Protein AF-0000000067516963 (afdb_homodimer)

Secondary structure (DSSP, 8-state):
---EEEEE-SSSS-EEEEES-S--EEEE--HHHHHHH--SBEEEEEEEGGGEEEEES--EEEEEETTEEEEE-TTT--EEEEEETTSTTEEEEEGGGBS-GGG----EEE-GGG--TT--BSTTS-EEPPP-/---EEEEE-SSSS-EEEEES-S--EEEE--HHHHHHH--SBEEEEEEEGGGEEEEES--EEEEEETTEEEEE-TTT--EEEEEETTSTTEEEEEGGGBS-GGG----EEE-GGG--TT--BSTTS-EEPPP-

Sequence (264 aa):
MSEIHAGGCHCGRLRYQFDAPLKDIAHCHCSICWRTSGATVVTWISVPLASFKWLTGSPAAYDSAATCVRYFCGNCGAHMALFTRNSPNEMDVTIATLDQPELAVPSRHIWIENRLPWLHLDEDLPGDEGEPMSEIHAGGCHCGRLRYQFDAPLKDIAHCHCSICWRTSGATVVTWISVPLASFKWLTGSPAAYDSAATCVRYFCGNCGAHMALFTRNSPNEMDVTIATLDQPELAVPSRHIWIENRLPWLHLDEDLPGDEGEP

Organism: Pseudomonas syringae pv. tomato (strain ATCC BAA-871 / DC3000) (NCBI:txid223283)

Structure (mmCIF, N/CA/C/O backbone):
data_AF-0000000067516963-model_v1
#
loop_
_entity.id
_entity.type
_entity.pdbx_description
1 polymer 'CENP-V/GFA domain-containing protein'
#
loop_
_atom_site.group_PDB
_atom_site.id
_atom_site.type_symbol
_atom_site.label_atom_id
_atom_site.label_alt_id
_atom_site.label_comp_id
_atom_site.label_asym_id
_atom_site.label_entity_id
_atom_site.label_seq_id
_atom_site.pdbx_PDB_ins_code
_atom_site.Cartn_x
_atom_site.Cartn_y
_atom_site.Cartn_z
_atom_site.occupancy
_atom_site.B_iso_or_equiv
_atom_site.auth_seq_id
_atom_site.auth_comp_id
_atom_site.auth_asym_id
_atom_site.auth_atom_id
_atom_site.pdbx_PDB_model_num
ATOM 1 N N . MET A 1 1 ? -3.457 -31.078 -6.879 1 56.56 1 MET A N 1
ATOM 2 C CA . MET A 1 1 ? -4.742 -30.453 -7.152 1 56.56 1 MET A CA 1
ATOM 3 C C . MET A 1 1 ? -4.562 -28.969 -7.445 1 56.56 1 MET A C 1
ATOM 5 O O . MET A 1 1 ? -3.684 -28.312 -6.879 1 56.56 1 MET A O 1
ATOM 9 N N . SER A 1 2 ? -5.199 -28.391 -8.523 1 77.25 2 SER A N 1
ATOM 10 C CA . SER A 1 2 ? -5.16 -26.984 -8.953 1 77.25 2 SER A CA 1
ATOM 11 C C . SER A 1 2 ? -5.809 -26.078 -7.922 1 77.25 2 SER A C 1
ATOM 13 O O . SER A 1 2 ? -6.871 -26.391 -7.383 1 77.25 2 SER A O 1
ATOM 15 N N . GLU A 1 3 ? -4.996 -25.156 -7.348 1 92.38 3 GLU A N 1
ATOM 16 C CA . GLU A 1 3 ? -5.574 -24.156 -6.449 1 92.38 3 GLU A CA 1
ATOM 17 C C . GLU A 1 3 ? -5.711 -22.812 -7.141 1 92.38 3 GLU A C 1
ATOM 19 O O . GLU A 1 3 ? -4.727 -22.078 -7.285 1 92.38 3 GLU A O 1
ATOM 24 N N . ILE A 1 4 ? -6.902 -22.547 -7.605 1 97.62 4 ILE A N 1
ATOM 25 C CA . ILE A 1 4 ? -7.164 -21.312 -8.352 1 97.62 4 ILE A CA 1
ATOM 26 C C . ILE A 1 4 ? -7.531 -20.203 -7.379 1 97.62 4 ILE A C 1
ATOM 28 O O . ILE A 1 4 ? -8.383 -20.375 -6.504 1 97.62 4 ILE A O 1
ATOM 32 N N . HIS A 1 5 ? -6.855 -19.109 -7.523 1 98.56 5 HIS A N 1
ATOM 33 C CA . HIS A 1 5 ? -7.129 -17.906 -6.75 1 98.56 5 HIS A CA 1
ATOM 34 C C . HIS A 1 5 ? -7.387 -16.719 -7.664 1 98.56 5 HIS A C 1
ATOM 36 O O . HIS A 1 5 ? -6.805 -16.625 -8.75 1 98.56 5 HIS A O 1
ATOM 42 N N . ALA A 1 6 ? -8.273 -15.859 -7.246 1 98.56 6 ALA A N 1
ATOM 43 C CA . ALA A 1 6 ? -8.625 -14.68 -8.031 1 98.56 6 ALA A CA 1
ATOM 44 C C . ALA A 1 6 ? -8.547 -13.414 -7.18 1 98.56 6 ALA A C 1
ATOM 46 O O . ALA A 1 6 ? -8.484 -13.492 -5.949 1 98.56 6 ALA A O 1
ATOM 47 N N . GLY A 1 7 ? -8.469 -12.336 -7.875 1 98.38 7 GLY A N 1
ATOM 48 C CA . GLY A 1 7 ? -8.445 -11.023 -7.25 1 98.38 7 GLY A CA 1
ATOM 49 C C . GLY A 1 7 ? -8.734 -9.891 -8.219 1 98.38 7 GLY A C 1
ATOM 50 O O . GLY A 1 7 ? -9.094 -10.133 -9.375 1 98.38 7 GLY A O 1
ATOM 51 N N . GLY A 1 8 ? -8.648 -8.672 -7.703 1 98.38 8 GLY A N 1
ATOM 52 C CA . GLY A 1 8 ? -8.938 -7.504 -8.523 1 98.38 8 GLY A CA 1
ATOM 53 C C . GLY A 1 8 ? -8.812 -6.195 -7.766 1 98.38 8 GLY A C 1
ATOM 54 O O . GLY A 1 8 ? -8.609 -6.195 -6.551 1 98.38 8 GLY A O 1
ATOM 55 N N . CYS A 1 9 ? -8.93 -5.141 -8.57 1 98.19 9 CYS A N 1
ATOM 56 C CA . CYS A 1 9 ? -8.82 -3.809 -7.988 1 98.19 9 CYS A CA 1
ATOM 57 C C . CYS A 1 9 ? -10.141 -3.387 -7.344 1 98.19 9 CYS A C 1
ATOM 59 O O . CYS A 1 9 ? -11.117 -4.133 -7.383 1 98.19 9 CYS A O 1
ATOM 61 N N . HIS A 1 10 ? -10.141 -2.252 -6.723 1 98.19 10 HIS A N 1
ATOM 62 C CA . HIS A 1 10 ? -11.289 -1.798 -5.953 1 98.19 10 HIS A CA 1
ATOM 63 C C . HIS A 1 10 ? -12.469 -1.464 -6.863 1 98.19 10 HIS A C 1
ATOM 65 O O . HIS A 1 10 ? -13.617 -1.781 -6.543 1 98.19 10 HIS A O 1
ATOM 71 N N . CYS A 1 11 ? -12.242 -0.811 -7.992 1 98.19 11 CYS A N 1
ATOM 72 C CA . CYS A 1 11 ? -13.312 -0.301 -8.836 1 98.19 11 CYS A CA 1
ATOM 73 C C . CYS A 1 11 ? -13.867 -1.396 -9.742 1 98.19 11 CYS A C 1
ATOM 75 O O . CYS A 1 11 ? -14.867 -1.192 -10.43 1 98.19 11 CYS A O 1
ATOM 77 N N . GLY A 1 12 ? -13.164 -2.502 -9.805 1 97.94 12 GLY A N 1
ATOM 78 C CA . GLY A 1 12 ? -13.68 -3.643 -10.547 1 97.94 12 GLY A CA 1
ATOM 79 C C . GLY A 1 12 ? -13.203 -3.682 -11.984 1 97.94 12 GLY A C 1
ATOM 80 O O . GLY A 1 12 ? -13.445 -4.66 -12.695 1 97.94 12 GLY A O 1
ATOM 81 N N . ARG A 1 13 ? -12.445 -2.725 -12.438 1 98.38 13 ARG A N 1
ATOM 82 C CA . ARG A 1 13 ? -12.023 -2.646 -13.828 1 98.38 13 ARG A CA 1
ATOM 83 C C . ARG A 1 13 ? -10.938 -3.674 -14.133 1 98.38 13 ARG A C 1
ATOM 85 O O . ARG A 1 13 ? -10.688 -4.004 -15.297 1 98.38 13 ARG A O 1
ATOM 92 N N . LEU A 1 14 ? -10.242 -4.098 -13.18 1 98.62 14 LEU A N 1
ATOM 93 C CA . LEU A 1 14 ? -9.219 -5.121 -13.352 1 98.62 14 LEU A CA 1
ATOM 94 C C . LEU A 1 14 ? -9.539 -6.355 -12.516 1 98.62 14 LEU A C 1
ATOM 96 O O . LEU A 1 14 ? -9.844 -6.246 -11.328 1 98.62 14 LEU A O 1
ATOM 100 N N . ARG A 1 15 ? -9.523 -7.488 -13.07 1 98.75 15 ARG A N 1
ATOM 101 C CA . ARG A 1 15 ? -9.562 -8.789 -12.406 1 98.75 15 ARG A CA 1
ATOM 102 C C . ARG A 1 15 ? -8.469 -9.711 -12.93 1 98.75 15 ARG A C 1
ATOM 104 O O . ARG A 1 15 ? -8.117 -9.656 -14.109 1 98.75 15 ARG A O 1
ATOM 111 N N . TYR A 1 16 ? -7.969 -10.531 -12.109 1 98.81 16 TYR A N 1
ATOM 112 C CA . TYR A 1 16 ? -6.949 -11.508 -12.477 1 98.81 16 TYR A CA 1
ATOM 113 C C . TYR A 1 16 ? -7.199 -12.844 -11.797 1 98.81 16 TYR A C 1
ATOM 115 O O . TYR A 1 16 ? -8.062 -12.953 -10.93 1 98.81 16 TYR A O 1
ATOM 123 N N . GLN A 1 17 ? -6.48 -13.82 -12.242 1 98.81 17 GLN A N 1
ATOM 124 C CA . GLN A 1 17 ? -6.461 -15.133 -11.609 1 98.81 17 GLN A CA 1
ATOM 125 C C . GLN A 1 17 ? -5.098 -15.797 -11.766 1 98.81 17 GLN A C 1
ATOM 127 O O . GLN A 1 17 ? -4.34 -15.469 -12.688 1 98.81 17 GLN A O 1
ATOM 132 N N . PHE A 1 18 ? -4.77 -16.672 -10.859 1 98.62 18 PHE A N 1
ATOM 133 C CA . PHE A 1 18 ? -3.627 -17.547 -11.039 1 98.62 18 PHE A CA 1
ATOM 134 C C . PHE A 1 18 ? -3.918 -18.938 -10.461 1 98.62 18 PHE A C 1
ATOM 136 O O . PHE A 1 18 ? -4.777 -19.078 -9.594 1 98.62 18 PHE A O 1
ATOM 143 N N . ASP A 1 19 ? -3.256 -19.906 -11.039 1 98.5 19 ASP A N 1
ATOM 144 C CA . ASP A 1 19 ? -3.32 -21.297 -10.602 1 98.5 19 ASP A CA 1
ATOM 145 C C . ASP A 1 19 ? -2.031 -21.703 -9.898 1 98.5 19 ASP A C 1
ATOM 147 O O . ASP A 1 19 ? -1.077 -22.141 -10.547 1 98.5 19 ASP A O 1
ATOM 151 N N . ALA A 1 20 ? -1.904 -21.594 -8.609 1 98.06 20 ALA A N 1
ATOM 152 C CA . ALA A 1 20 ? -0.743 -21.891 -7.777 1 98.06 20 ALA A CA 1
ATOM 153 C C . ALA A 1 20 ? -1.115 -21.891 -6.297 1 98.06 20 ALA A C 1
ATOM 155 O O . ALA A 1 20 ? -2.074 -21.219 -5.895 1 98.06 20 ALA A O 1
ATOM 156 N N . PRO A 1 21 ? -0.423 -22.672 -5.457 1 97.62 21 PRO A N 1
ATOM 157 C CA . PRO A 1 21 ? -0.676 -22.609 -4.016 1 97.62 21 PRO A CA 1
ATOM 158 C C . PRO A 1 21 ? -0.334 -21.234 -3.42 1 97.62 21 PRO A C 1
ATOM 160 O O . PRO A 1 21 ? 0.468 -20.5 -3.992 1 97.62 21 PRO A O 1
ATOM 163 N N . LEU A 1 22 ? -0.982 -20.922 -2.367 1 97.75 22 LEU A N 1
ATOM 164 C CA . LEU A 1 22 ? -0.662 -19.703 -1.618 1 97.75 22 LEU A CA 1
ATOM 165 C C . LEU A 1 22 ? 0.581 -19.906 -0.759 1 97.75 22 LEU A C 1
ATOM 167 O O . LEU A 1 22 ? 0.483 -20.031 0.464 1 97.75 22 LEU A O 1
ATOM 171 N N . LYS A 1 23 ? 1.641 -19.922 -1.532 1 95.88 23 LYS A N 1
ATOM 172 C CA . LYS A 1 23 ? 2.951 -20.047 -0.902 1 95.88 23 LYS A CA 1
ATOM 173 C C . LYS A 1 23 ? 3.902 -18.953 -1.386 1 95.88 23 LYS A C 1
ATOM 175 O O . LYS A 1 23 ? 3.545 -18.141 -2.248 1 95.88 23 LYS A O 1
ATOM 180 N N . ASP A 1 24 ? 5.059 -18.75 -0.799 1 96.12 24 ASP A N 1
ATOM 181 C CA . ASP A 1 24 ? 6.07 -17.766 -1.166 1 96.12 24 ASP A CA 1
ATOM 182 C C . ASP A 1 24 ? 5.523 -16.344 -1.04 1 96.12 24 ASP A C 1
ATOM 184 O O . ASP A 1 24 ? 5.5 -15.594 -2.018 1 96.12 24 ASP A O 1
ATOM 188 N N . ILE A 1 25 ? 5.016 -16.094 0.067 1 98.38 25 ILE A N 1
ATOM 189 C CA . ILE A 1 25 ? 4.43 -14.797 0.391 1 98.38 25 ILE A CA 1
ATOM 190 C C . ILE A 1 25 ? 5.367 -14.031 1.322 1 98.38 25 ILE A C 1
ATOM 192 O O . ILE A 1 25 ? 5.809 -14.555 2.344 1 98.38 25 ILE A O 1
ATOM 196 N N . ALA A 1 26 ? 5.695 -12.805 0.949 1 98.12 26 ALA A N 1
ATOM 197 C CA . ALA A 1 26 ? 6.691 -12.039 1.695 1 98.12 26 ALA A CA 1
ATOM 198 C C . ALA A 1 26 ? 6.234 -10.594 1.896 1 98.12 26 ALA A C 1
ATOM 200 O O . ALA A 1 26 ? 5.676 -9.984 0.983 1 98.12 26 ALA A O 1
ATOM 201 N N . HIS A 1 27 ? 6.477 -10.086 3.117 1 98.06 27 HIS A N 1
ATOM 202 C CA . HIS A 1 27 ? 6.438 -8.641 3.342 1 98.06 27 HIS A CA 1
ATOM 203 C C . HIS A 1 27 ? 7.648 -7.953 2.715 1 98.06 27 HIS A C 1
ATOM 205 O O . HIS A 1 27 ? 8.789 -8.297 3.027 1 98.06 27 HIS A O 1
ATOM 211 N N . CYS A 1 28 ? 7.406 -6.996 1.88 1 97.19 28 CYS A N 1
ATOM 212 C CA . CYS A 1 28 ? 8.492 -6.273 1.226 1 97.19 28 CYS A CA 1
ATOM 213 C C . CYS A 1 28 ? 8.742 -4.934 1.908 1 97.19 28 CYS A C 1
ATOM 215 O O . CYS A 1 28 ? 7.809 -4.172 2.156 1 97.19 28 CYS A O 1
ATOM 217 N N . HIS A 1 29 ? 10.016 -4.625 2.16 1 96.25 29 HIS A N 1
ATOM 218 C CA . HIS A 1 29 ? 10.391 -3.365 2.793 1 96.25 29 HIS A CA 1
ATOM 219 C C . HIS A 1 29 ? 11.141 -2.463 1.819 1 96.25 29 HIS A C 1
ATOM 221 O O . HIS A 1 29 ? 11.711 -1.445 2.223 1 96.25 29 HIS A O 1
ATOM 227 N N . CYS A 1 30 ? 11.133 -2.752 0.546 1 94 30 CYS A N 1
ATOM 228 C CA . CYS A 1 30 ? 11.883 -1.986 -0.441 1 94 30 CYS A CA 1
ATOM 229 C C . CYS A 1 30 ? 11.32 -0.576 -0.58 1 94 30 CYS A C 1
ATOM 231 O O . CYS A 1 30 ? 10.109 -0.386 -0.597 1 94 30 CYS A O 1
ATOM 233 N N . SER A 1 31 ? 12.219 0.379 -0.747 1 91.88 31 SER A N 1
ATOM 234 C CA . SER A 1 31 ? 11.812 1.778 -0.824 1 91.88 31 SER A CA 1
ATOM 235 C C . SER A 1 31 ? 11.008 2.051 -2.09 1 91.88 31 SER A C 1
ATOM 237 O O . SER A 1 31 ? 10.195 2.975 -2.129 1 91.88 31 SER A O 1
ATOM 239 N N . ILE A 1 32 ? 11.219 1.283 -3.135 1 94.25 32 ILE A N 1
ATOM 240 C CA . ILE A 1 32 ? 10.469 1.486 -4.367 1 94.25 32 ILE A CA 1
ATOM 241 C C . ILE A 1 32 ? 9.008 1.079 -4.16 1 94.25 32 ILE A C 1
ATOM 243 O O . ILE A 1 32 ? 8.094 1.787 -4.586 1 94.25 32 ILE A O 1
ATOM 247 N N . CYS A 1 33 ? 8.734 -0.021 -3.443 1 93.94 33 CYS A N 1
ATOM 248 C CA . CYS A 1 33 ? 7.371 -0.461 -3.18 1 93.94 33 CYS A CA 1
ATOM 249 C C . CYS A 1 33 ? 6.609 0.579 -2.365 1 93.94 33 CYS A C 1
ATOM 251 O O . CYS A 1 33 ? 5.453 0.878 -2.66 1 93.94 33 CYS A O 1
ATOM 253 N N . TRP A 1 34 ? 7.297 1.16 -1.341 1 89.69 34 TRP A N 1
ATOM 254 C CA . TRP A 1 34 ? 6.578 2.16 -0.558 1 89.69 34 TRP A CA 1
ATOM 255 C C . TRP A 1 34 ? 6.293 3.402 -1.394 1 89.69 34 TRP A C 1
ATOM 257 O O . TRP A 1 34 ? 5.199 3.971 -1.319 1 89.69 34 TRP A O 1
ATOM 267 N N . ARG A 1 35 ? 7.203 3.744 -2.256 1 92.12 35 ARG A N 1
ATOM 268 C CA . ARG A 1 35 ? 7.066 4.992 -2.998 1 92.12 35 ARG A CA 1
ATOM 269 C C . ARG A 1 35 ? 6.102 4.828 -4.168 1 92.12 35 ARG A C 1
ATOM 271 O O . ARG A 1 35 ? 5.492 5.805 -4.617 1 92.12 35 ARG A O 1
ATOM 278 N N . THR A 1 36 ? 5.969 3.619 -4.699 1 95.31 36 THR A N 1
ATOM 279 C CA . THR A 1 36 ? 5.074 3.424 -5.836 1 95.31 36 THR A CA 1
ATOM 280 C C . THR A 1 36 ? 3.66 3.104 -5.367 1 95.31 36 THR A C 1
ATOM 282 O O . THR A 1 36 ? 2.693 3.297 -6.105 1 95.31 36 THR A O 1
ATOM 285 N N . SER A 1 37 ? 3.473 2.578 -4.223 1 94.75 37 SER A N 1
ATOM 286 C CA . SER A 1 37 ? 2.143 2.234 -3.734 1 94.75 37 SER A CA 1
ATOM 287 C C . SER A 1 37 ? 1.608 3.299 -2.783 1 94.75 37 SER A C 1
ATOM 289 O O . S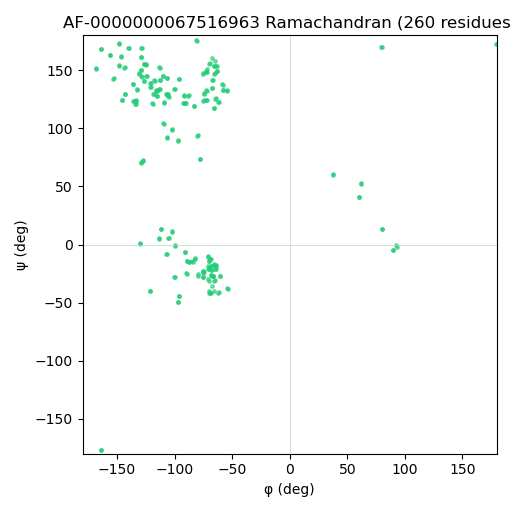ER A 1 37 ? 0.395 3.453 -2.633 1 94.75 37 SER A O 1
ATOM 291 N N . GLY A 1 38 ? 2.49 3.99 -2.104 1 95.38 38 GLY A N 1
ATOM 292 C CA . GLY A 1 38 ? 2.105 4.879 -1.019 1 95.38 38 GLY A CA 1
ATOM 293 C C . GLY A 1 38 ? 1.844 4.148 0.285 1 95.38 38 GLY A C 1
ATOM 294 O O . GLY A 1 38 ? 1.238 4.703 1.204 1 95.38 38 GLY A O 1
ATOM 295 N N . ALA A 1 39 ? 2.232 2.914 0.368 1 95.81 39 ALA A N 1
ATOM 296 C CA . ALA A 1 39 ? 1.903 2.078 1.521 1 95.81 39 ALA A CA 1
ATOM 297 C C . ALA A 1 39 ? 3.158 1.718 2.312 1 95.81 39 ALA A C 1
ATOM 299 O O . ALA A 1 39 ? 4.262 1.692 1.761 1 95.81 39 ALA A O 1
ATOM 300 N N . THR A 1 40 ? 2.988 1.486 3.584 1 94.56 40 THR A N 1
ATOM 301 C CA . THR A 1 40 ? 4.086 1.168 4.488 1 94.56 40 THR A CA 1
ATOM 302 C C . THR A 1 40 ? 4.559 -0.269 4.281 1 94.56 40 THR A C 1
ATOM 304 O O . THR A 1 40 ? 5.738 -0.576 4.477 1 94.56 40 THR A O 1
ATOM 307 N N . VAL A 1 41 ? 3.67 -1.098 3.846 1 94.31 41 VAL A N 1
ATOM 308 C CA . VAL A 1 41 ? 4.039 -2.488 3.607 1 94.31 41 VAL A CA 1
ATOM 309 C C . VAL A 1 41 ? 3.264 -3.031 2.41 1 94.31 41 VAL A C 1
ATOM 311 O O . VAL A 1 41 ? 2.033 -2.955 2.373 1 94.31 41 VAL A O 1
ATOM 314 N N . VAL A 1 42 ? 3.99 -3.514 1.474 1 97.12 42 VAL A N 1
ATOM 315 C CA . VAL A 1 42 ? 3.4 -4.316 0.407 1 97.12 42 VAL A CA 1
ATOM 316 C C . VAL A 1 42 ? 3.76 -5.785 0.606 1 97.12 42 VAL A C 1
ATOM 318 O O . VAL A 1 42 ? 4.914 -6.117 0.886 1 97.12 42 VAL A O 1
ATOM 321 N N . THR A 1 43 ? 2.799 -6.633 0.567 1 98 43 THR A N 1
ATOM 322 C CA . THR A 1 43 ? 3.004 -8.078 0.676 1 98 43 THR A CA 1
ATOM 323 C C . THR A 1 43 ? 2.752 -8.758 -0.663 1 98 43 THR A C 1
ATOM 325 O O . THR A 1 43 ? 1.671 -8.625 -1.24 1 98 43 THR A O 1
ATOM 328 N N . TRP A 1 44 ? 3.807 -9.461 -1.125 1 98.19 44 TRP A N 1
ATOM 329 C CA . TRP A 1 44 ? 3.771 -10.094 -2.439 1 98.19 44 TRP A CA 1
ATOM 330 C C . TRP A 1 44 ? 3.615 -11.609 -2.312 1 98.19 44 TRP A C 1
ATOM 332 O O . TRP A 1 44 ? 4.18 -12.227 -1.404 1 98.19 44 TRP A O 1
ATOM 342 N N . ILE A 1 45 ? 2.877 -12.211 -3.189 1 98.56 45 ILE A N 1
ATOM 343 C CA . ILE A 1 45 ? 3.008 -13.625 -3.492 1 98.56 45 ILE A CA 1
ATOM 344 C C . ILE A 1 45 ? 3.67 -13.805 -4.855 1 98.56 45 ILE A C 1
ATOM 346 O O . ILE A 1 45 ? 3.291 -13.148 -5.828 1 98.56 45 ILE A O 1
ATOM 350 N N . SER A 1 46 ? 4.684 -14.602 -4.902 1 98.44 46 SER A N 1
ATOM 351 C CA . SER A 1 46 ? 5.301 -14.969 -6.172 1 98.44 46 SER A CA 1
ATOM 352 C C . SER A 1 46 ? 4.691 -16.25 -6.742 1 98.44 46 SER A C 1
ATOM 354 O O . SER A 1 46 ? 4.672 -17.281 -6.074 1 98.44 46 SER A O 1
ATOM 356 N N . VAL A 1 47 ? 4.145 -16.141 -7.953 1 98.5 47 VAL A N 1
ATOM 357 C CA . VAL A 1 47 ? 3.527 -17.297 -8.594 1 98.5 47 VAL A CA 1
ATOM 358 C C . VAL A 1 47 ? 4.16 -17.531 -9.961 1 98.5 47 VAL A C 1
ATOM 360 O O . VAL A 1 47 ? 4.75 -16.609 -10.547 1 98.5 47 VAL A O 1
ATOM 363 N N . PRO A 1 48 ? 4.113 -18.766 -10.461 1 98.44 48 PRO A N 1
ATOM 364 C CA . PRO A 1 48 ? 4.609 -18.969 -11.82 1 98.44 48 PRO A CA 1
ATOM 365 C C . PRO A 1 48 ? 3.932 -18.047 -12.836 1 98.44 48 PRO A C 1
ATOM 367 O O . PRO A 1 48 ? 2.703 -17.938 -12.844 1 98.44 48 PRO A O 1
ATOM 370 N N . LEU A 1 49 ? 4.781 -17.438 -13.664 1 98.38 49 LEU A N 1
ATOM 371 C CA . LEU A 1 49 ? 4.273 -16.484 -14.656 1 98.38 49 LEU A CA 1
ATOM 372 C C . LEU A 1 49 ? 3.188 -17.141 -15.516 1 98.38 49 LEU A C 1
ATOM 374 O O . LEU A 1 49 ? 2.158 -16.516 -15.789 1 98.38 49 LEU A O 1
ATOM 378 N N . ALA A 1 50 ? 3.295 -18.344 -15.859 1 98.12 50 ALA A N 1
ATOM 379 C CA . ALA A 1 50 ? 2.383 -19.062 -16.734 1 98.12 50 ALA A CA 1
ATOM 380 C C . ALA A 1 50 ? 1.042 -19.312 -16.062 1 98.12 50 ALA A C 1
ATOM 382 O O . ALA A 1 50 ? 0.05 -19.625 -16.719 1 98.12 50 ALA A O 1
ATOM 383 N N . SER A 1 51 ? 1.018 -19.266 -14.742 1 98.38 51 SER A N 1
ATOM 384 C CA . SER A 1 51 ? -0.202 -19.562 -14 1 98.38 51 SER A CA 1
ATOM 385 C C . SER A 1 51 ? -1.094 -18.328 -13.891 1 98.38 51 SER A C 1
ATOM 387 O O . SER A 1 51 ? -2.264 -18.438 -13.516 1 98.38 51 SER A O 1
ATOM 389 N N . PHE A 1 52 ? -0.548 -17.188 -14.188 1 98.69 52 PHE A N 1
ATOM 390 C CA . PHE A 1 52 ? -1.209 -15.906 -13.969 1 98.69 52 PHE A CA 1
ATOM 391 C C . PHE A 1 52 ? -1.885 -15.422 -15.242 1 98.69 52 PHE A C 1
ATOM 393 O O . PHE A 1 52 ? -1.326 -15.555 -16.344 1 98.69 52 PHE A O 1
ATOM 400 N N . LYS A 1 53 ? -3.078 -14.789 -15.086 1 98.44 53 LYS A N 1
ATOM 401 C CA . LYS A 1 53 ? -3.723 -14.156 -16.234 1 98.44 53 LYS A CA 1
ATOM 402 C C . LYS A 1 53 ? -4.625 -13.008 -15.789 1 98.44 53 LYS A C 1
ATOM 404 O O . LYS A 1 53 ? -5.27 -13.086 -14.742 1 98.44 53 LYS A O 1
ATOM 409 N N . TRP A 1 54 ? -4.656 -11.953 -16.562 1 98.56 54 TRP A N 1
ATOM 410 C CA . TRP A 1 54 ? -5.68 -10.922 -16.438 1 98.56 54 TRP A CA 1
ATOM 411 C C . TRP A 1 54 ? -7.012 -11.406 -17 1 98.56 54 TRP A C 1
ATOM 413 O O . TRP A 1 54 ? -7.062 -11.938 -18.125 1 98.56 54 TRP A O 1
ATOM 423 N N . LEU A 1 55 ? -8.023 -11.242 -16.25 1 98.44 55 LEU A N 1
ATOM 424 C CA . LEU A 1 55 ? -9.344 -11.68 -16.672 1 98.44 55 LEU A CA 1
ATOM 425 C C . LEU A 1 55 ? -10.133 -10.523 -17.281 1 98.44 55 LEU A C 1
ATOM 427 O O . LEU A 1 55 ? -10.891 -10.719 -18.234 1 98.44 55 LEU A O 1
ATOM 431 N N . THR A 1 56 ? -10.062 -9.422 -16.641 1 97.75 56 THR A N 1
ATOM 432 C CA . THR A 1 56 ? -10.805 -8.234 -17.047 1 97.75 56 THR A CA 1
ATOM 433 C C . THR A 1 56 ? -9.906 -7 -17.047 1 97.75 56 THR A C 1
ATOM 435 O O . THR A 1 56 ? -9.141 -6.789 -16.094 1 97.75 56 THR A O 1
ATOM 438 N N . GLY A 1 57 ? -10.008 -6.211 -18.156 1 97.69 57 GLY A N 1
ATOM 439 C CA . GLY A 1 57 ? -9.328 -4.922 -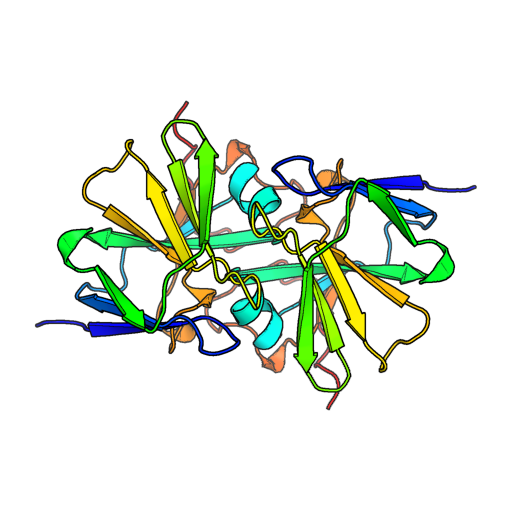18.219 1 97.69 57 GLY A CA 1
ATOM 440 C C . GLY A 1 57 ? -7.855 -5.035 -18.531 1 97.69 57 GLY A C 1
ATOM 441 O O . GLY A 1 57 ? -7.32 -6.141 -18.656 1 97.69 57 GLY A O 1
ATOM 442 N N . SER A 1 58 ? -7.273 -3.895 -18.797 1 97.62 58 SER A N 1
ATOM 443 C CA . SER A 1 58 ? -5.84 -3.75 -19.031 1 97.62 58 SER A CA 1
ATOM 444 C C . SER A 1 58 ? -5.203 -2.826 -18 1 97.62 58 SER A C 1
ATOM 446 O O . SER A 1 58 ? -5.586 -1.661 -17.891 1 97.62 58 SER A O 1
ATOM 448 N N . PRO A 1 59 ? -4.266 -3.377 -17.312 1 98.62 59 PRO A N 1
ATOM 449 C CA . PRO A 1 59 ? -3.637 -2.527 -16.297 1 98.62 59 PRO A CA 1
ATOM 450 C C . PRO A 1 59 ? -2.738 -1.452 -16.906 1 98.62 59 PRO A C 1
ATOM 452 O O . PRO A 1 59 ? -2.209 -1.632 -18 1 98.62 59 PRO A O 1
ATOM 455 N N . ALA A 1 60 ? -2.66 -0.32 -16.234 1 98.69 60 ALA A N 1
ATOM 456 C CA . ALA A 1 60 ? -1.545 0.586 -16.5 1 98.69 60 ALA A CA 1
ATOM 457 C C . ALA A 1 60 ? -0.216 -0.044 -16.094 1 98.69 60 ALA A C 1
ATOM 459 O O . ALA A 1 60 ? -0.173 -0.891 -15.203 1 98.69 60 ALA A O 1
ATOM 460 N N . ALA A 1 61 ? 0.774 0.294 -16.797 1 98.69 61 ALA A N 1
ATOM 461 C CA . ALA A 1 61 ? 2.113 -0.227 -16.531 1 98.69 61 ALA A CA 1
ATOM 462 C C . ALA A 1 61 ? 3.094 0.905 -16.25 1 98.69 61 ALA A C 1
ATOM 464 O O . ALA A 1 61 ? 3.045 1.956 -16.891 1 98.69 61 ALA A O 1
ATOM 465 N N . TYR A 1 62 ? 3.947 0.649 -15.25 1 98.75 62 TYR A N 1
ATOM 466 C CA . TYR A 1 62 ? 4.98 1.609 -14.875 1 98.75 62 TYR A CA 1
ATOM 467 C C . TYR A 1 62 ? 6.328 0.919 -14.695 1 98.75 62 TYR A C 1
ATOM 469 O O . TYR A 1 62 ? 6.461 0.009 -13.875 1 98.75 62 TYR A O 1
ATOM 477 N N . ASP A 1 63 ? 7.301 1.403 -15.453 1 98.31 63 ASP A N 1
ATOM 478 C CA . ASP A 1 63 ? 8.664 0.905 -15.273 1 98.31 63 ASP A CA 1
ATOM 479 C C . ASP A 1 63 ? 9.336 1.559 -14.07 1 98.31 63 ASP A C 1
ATOM 481 O O . ASP A 1 63 ? 9.953 2.615 -14.195 1 98.31 63 ASP A O 1
ATOM 485 N N . SER A 1 64 ? 9.25 0.887 -12.898 1 96.81 64 SER A N 1
ATOM 486 C CA . SER A 1 64 ? 9.812 1.446 -11.672 1 96.81 64 SER A CA 1
ATOM 487 C C . SER A 1 64 ? 11.328 1.318 -11.656 1 96.81 64 SER A C 1
ATOM 489 O O . SER A 1 64 ? 12.008 1.984 -10.867 1 96.81 64 SER A O 1
ATOM 491 N N . ALA A 1 65 ? 11.867 0.439 -12.375 1 93.75 65 ALA A N 1
ATOM 492 C CA . ALA A 1 65 ? 13.289 0.237 -12.656 1 93.75 65 ALA A CA 1
ATOM 493 C C . ALA A 1 65 ? 13.492 -0.347 -14.055 1 93.75 65 ALA A C 1
ATOM 495 O O . ALA A 1 65 ? 12.523 -0.729 -14.719 1 93.75 65 ALA A O 1
ATOM 496 N N . ALA A 1 66 ? 14.773 -0.426 -14.438 1 92.94 66 ALA A N 1
ATOM 497 C CA . ALA A 1 66 ? 15.102 -0.953 -15.758 1 92.94 66 ALA A CA 1
ATOM 498 C C . ALA A 1 66 ? 14.625 -2.396 -15.906 1 92.94 66 ALA A C 1
ATOM 500 O O . ALA A 1 66 ? 14.266 -2.83 -17 1 92.94 66 ALA A O 1
ATOM 501 N N . THR A 1 67 ? 14.523 -3.111 -14.852 1 94.44 67 THR A N 1
ATOM 502 C CA . THR A 1 67 ? 14.242 -4.539 -14.922 1 94.44 67 THR A CA 1
ATOM 503 C C . THR A 1 67 ? 12.867 -4.848 -14.328 1 94.44 67 THR A C 1
ATOM 505 O O . THR A 1 67 ? 12.492 -6.012 -14.203 1 94.44 67 THR A O 1
ATOM 508 N N . CYS A 1 68 ? 12.125 -3.805 -13.961 1 97.44 68 CYS A N 1
ATOM 509 C CA . CYS A 1 68 ? 10.93 -4.074 -13.18 1 97.44 68 CYS A CA 1
ATOM 510 C C . CYS A 1 68 ? 9.75 -3.25 -13.68 1 97.44 68 CYS A C 1
ATOM 512 O O . CYS A 1 68 ? 9.852 -2.027 -13.805 1 97.44 68 CYS A O 1
ATOM 514 N N . VAL A 1 69 ? 8.719 -3.912 -14.016 1 98.31 69 VAL A N 1
ATOM 515 C CA . VAL A 1 69 ? 7.473 -3.26 -14.414 1 98.31 69 VAL A CA 1
ATOM 516 C C . VAL A 1 69 ? 6.391 -3.529 -13.375 1 98.31 69 VAL A C 1
ATOM 518 O O . VAL A 1 69 ? 6.227 -4.664 -12.914 1 98.31 69 VAL A O 1
ATOM 521 N N . ARG A 1 70 ? 5.688 -2.508 -13.008 1 98.56 70 ARG A N 1
ATOM 522 C CA . ARG A 1 70 ? 4.586 -2.596 -12.055 1 98.56 70 ARG A CA 1
ATOM 523 C C . ARG A 1 70 ? 3.25 -2.312 -12.734 1 98.56 70 ARG A C 1
ATOM 525 O O . ARG A 1 70 ? 3.166 -1.45 -13.609 1 98.56 70 ARG A O 1
ATOM 532 N N . TYR A 1 71 ? 2.26 -3.025 -12.336 1 98.81 71 TYR A N 1
ATOM 533 C CA . TYR A 1 71 ? 0.936 -2.924 -12.938 1 98.81 71 TYR A CA 1
ATOM 534 C C . TYR A 1 71 ? -0.089 -2.428 -11.922 1 98.81 71 TYR A C 1
ATOM 536 O O . TYR A 1 71 ? -0.148 -2.926 -10.797 1 98.81 71 TYR A O 1
ATOM 544 N N . PHE A 1 72 ? -0.872 -1.474 -12.32 1 98.69 72 PHE A N 1
ATOM 545 C CA . PHE A 1 72 ? -1.876 -0.914 -11.422 1 98.69 72 PHE A CA 1
ATOM 546 C C . PHE A 1 72 ? -3.115 -0.484 -12.203 1 98.69 72 PHE A C 1
ATOM 548 O O . PHE A 1 72 ? -3.088 -0.402 -13.43 1 98.69 72 PHE A O 1
ATOM 555 N N . CYS A 1 73 ? -4.223 -0.303 -11.523 1 98.69 73 CYS A N 1
ATOM 556 C CA . CYS A 1 73 ? -5.449 0.174 -12.148 1 98.69 73 CYS A CA 1
ATOM 557 C C . CYS A 1 73 ? -5.371 1.67 -12.43 1 98.69 73 CYS A C 1
ATOM 559 O O . CYS A 1 73 ? -5.18 2.469 -11.508 1 98.69 73 CYS A O 1
ATOM 561 N N . GLY A 1 74 ? -5.559 2.047 -13.641 1 98.31 74 GLY A N 1
ATOM 562 C CA . GLY A 1 74 ? -5.488 3.447 -14.023 1 98.31 74 GLY A CA 1
ATOM 563 C C . GLY A 1 74 ? -6.645 4.273 -13.484 1 98.31 74 GLY A C 1
ATOM 564 O 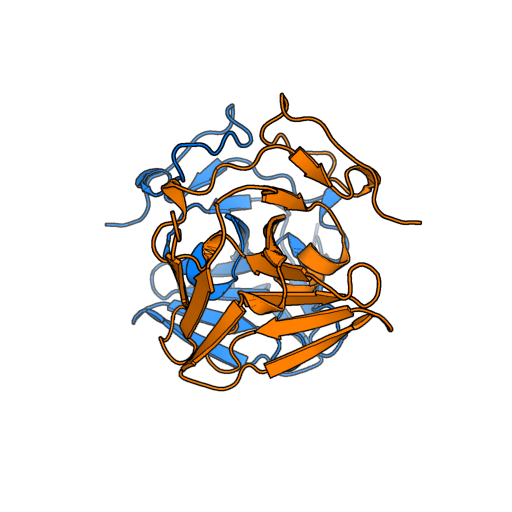O . GLY A 1 74 ? -6.586 5.504 -13.492 1 98.31 74 GLY A O 1
ATOM 565 N N . ASN A 1 75 ? -7.66 3.621 -13.016 1 98.38 75 ASN A N 1
ATOM 566 C CA . ASN A 1 75 ? -8.844 4.32 -12.531 1 98.38 75 ASN A CA 1
ATOM 567 C C . ASN A 1 75 ? -8.82 4.488 -11.016 1 98.38 75 ASN A C 1
ATOM 569 O O . ASN A 1 75 ? -9.039 5.586 -10.5 1 98.38 75 ASN A O 1
ATOM 573 N N . CYS A 1 76 ? -8.562 3.424 -10.281 1 98.5 76 CYS A N 1
ATOM 574 C CA . CYS A 1 76 ? -8.633 3.541 -8.828 1 98.5 76 CYS A CA 1
ATOM 575 C C . CYS A 1 76 ? -7.238 3.525 -8.211 1 98.5 76 CYS A C 1
ATOM 577 O O . CYS A 1 76 ? -7.086 3.732 -7.008 1 98.5 76 CYS A O 1
ATOM 579 N N . GLY A 1 77 ? -6.23 3.254 -9.008 1 98 77 GLY A N 1
ATOM 580 C CA . GLY A 1 77 ? -4.855 3.391 -8.562 1 98 77 GLY A CA 1
ATOM 581 C C . GLY A 1 77 ? -4.305 2.123 -7.93 1 98 77 GLY A C 1
ATOM 582 O O . GLY A 1 77 ? -3.121 2.053 -7.594 1 98 77 GLY A O 1
ATOM 583 N N . ALA A 1 78 ? -5.094 1.069 -7.75 1 98.25 78 ALA A N 1
ATOM 584 C CA . ALA A 1 78 ? -4.699 -0.137 -7.027 1 98.25 78 ALA A CA 1
ATOM 585 C C . ALA A 1 78 ? -3.514 -0.821 -7.699 1 98.25 78 ALA A C 1
ATOM 587 O O . ALA A 1 78 ? -3.576 -1.163 -8.883 1 98.25 78 ALA A O 1
ATOM 588 N N . HIS A 1 79 ? -2.404 -1.003 -6.934 1 98.19 79 HIS A N 1
ATOM 589 C CA . HIS A 1 79 ? -1.29 -1.822 -7.395 1 98.19 79 HIS A CA 1
ATOM 590 C C . HIS A 1 79 ? -1.646 -3.305 -7.367 1 98.19 79 HIS A C 1
ATOM 592 O O . HIS A 1 79 ? -2.123 -3.812 -6.348 1 98.19 79 HIS A O 1
ATOM 598 N N . MET A 1 80 ? -1.348 -4.008 -8.461 1 97.94 80 MET A N 1
ATOM 599 C CA . MET A 1 80 ? -1.868 -5.367 -8.578 1 97.94 80 MET A CA 1
ATOM 600 C C . MET A 1 80 ? -0.733 -6.371 -8.742 1 97.94 80 MET A C 1
ATOM 602 O O . MET A 1 80 ? -0.777 -7.461 -8.172 1 97.94 80 MET A O 1
ATOM 606 N N . ALA A 1 81 ? 0.247 -6.02 -9.5 1 98.69 81 ALA A N 1
ATOM 607 C CA . ALA A 1 81 ? 1.259 -7.016 -9.852 1 98.69 81 ALA A CA 1
ATOM 608 C C . ALA A 1 81 ? 2.578 -6.348 -10.227 1 98.69 81 ALA A C 1
ATOM 610 O O . ALA A 1 81 ? 2.623 -5.137 -10.461 1 98.69 81 ALA A O 1
ATOM 611 N N . LEU A 1 82 ? 3.607 -7.117 -10.227 1 98.38 82 LEU A N 1
ATOM 612 C CA . LEU A 1 82 ? 4.969 -6.727 -10.562 1 98.38 82 LEU A CA 1
ATOM 613 C C . LEU A 1 82 ? 5.688 -7.848 -11.312 1 98.38 82 LEU A C 1
ATOM 615 O O . LEU A 1 82 ? 5.594 -9.016 -10.922 1 98.38 82 LEU A O 1
ATOM 619 N N . PHE A 1 83 ? 6.273 -7.48 -12.406 1 98.31 83 PHE A N 1
ATOM 620 C CA . PHE A 1 83 ? 7.156 -8.375 -13.148 1 98.31 83 PHE A CA 1
ATOM 621 C C . PHE A 1 83 ? 8.586 -7.848 -13.148 1 98.31 83 PHE A C 1
ATOM 623 O O . PHE A 1 83 ? 8.812 -6.652 -13.344 1 98.31 83 PHE A O 1
ATOM 630 N N . THR A 1 84 ? 9.523 -8.672 -12.859 1 97.06 84 THR A N 1
ATOM 631 C CA . THR A 1 84 ? 10.93 -8.281 -12.914 1 97.06 84 THR A CA 1
ATOM 632 C C . THR A 1 84 ? 11.734 -9.266 -13.758 1 97.06 84 THR A C 1
ATOM 634 O O . THR A 1 84 ? 11.5 -10.477 -13.695 1 97.06 84 THR A O 1
ATOM 637 N N . ARG A 1 85 ? 12.711 -8.766 -14.484 1 96.69 85 ARG A N 1
ATOM 638 C CA . ARG A 1 85 ? 13.586 -9.594 -15.297 1 96.69 85 ARG A CA 1
ATOM 639 C C . ARG A 1 85 ? 14.516 -10.438 -14.43 1 96.69 85 ARG A C 1
ATOM 641 O O . ARG A 1 85 ? 15.117 -11.398 -14.906 1 96.69 85 ARG A O 1
ATOM 648 N N . ASN A 1 86 ? 14.68 -10.016 -13.156 1 93.5 86 ASN A N 1
ATOM 649 C CA . ASN A 1 86 ? 15.492 -10.789 -12.219 1 93.5 86 ASN A CA 1
ATOM 650 C C . ASN A 1 86 ? 14.836 -12.117 -11.875 1 93.5 86 ASN A C 1
ATOM 652 O O . ASN A 1 86 ? 15.5 -13.039 -11.398 1 93.5 86 ASN A O 1
ATOM 656 N N . SER A 1 87 ? 13.57 -12.297 -11.938 1 95.75 87 SER A N 1
ATOM 657 C CA . SER A 1 87 ? 12.773 -13.516 -11.805 1 95.75 87 SER A CA 1
ATOM 658 C C . SER A 1 87 ? 11.805 -13.672 -12.977 1 95.75 87 SER A C 1
ATOM 660 O O . SER A 1 87 ? 10.586 -13.578 -12.797 1 95.75 87 SER A O 1
ATOM 662 N N . PRO A 1 88 ? 12.312 -13.969 -14.156 1 96.94 88 PRO A N 1
ATOM 663 C CA . PRO A 1 88 ? 11.539 -13.867 -15.398 1 96.94 88 PRO A CA 1
ATOM 664 C C . PRO A 1 88 ? 10.438 -14.914 -15.492 1 96.94 88 PRO A C 1
ATOM 666 O O . PRO A 1 88 ? 9.562 -14.82 -16.359 1 96.94 88 PRO A O 1
ATOM 669 N N . ASN A 1 89 ? 10.422 -15.945 -14.625 1 98 89 ASN A N 1
ATOM 670 C CA . ASN A 1 89 ? 9.414 -16.984 -14.688 1 98 89 ASN A CA 1
ATOM 671 C C . ASN A 1 89 ? 8.336 -16.797 -13.625 1 98 89 ASN A C 1
ATOM 673 O O . ASN A 1 89 ? 7.508 -17.688 -13.406 1 98 89 ASN A O 1
ATOM 677 N N . GLU A 1 90 ? 8.344 -15.664 -12.992 1 98.38 90 GLU A N 1
ATOM 678 C CA . GLU A 1 90 ? 7.402 -15.414 -11.898 1 98.38 90 GLU A CA 1
ATOM 679 C C . GLU A 1 90 ? 6.664 -14.094 -12.102 1 98.38 90 GLU A C 1
ATOM 681 O O . GLU A 1 90 ? 7.16 -13.195 -12.789 1 98.38 90 GLU A O 1
ATOM 686 N N . MET A 1 91 ? 5.484 -14.07 -11.602 1 98.44 91 MET A N 1
ATOM 687 C CA . MET A 1 91 ? 4.699 -12.859 -11.391 1 98.44 91 MET A CA 1
ATOM 688 C C . MET A 1 91 ? 4.461 -12.617 -9.906 1 98.44 91 MET A C 1
ATOM 690 O O . MET A 1 91 ? 4.062 -13.539 -9.18 1 98.44 91 MET A O 1
ATOM 694 N N . ASP A 1 92 ? 4.762 -11.492 -9.445 1 98.56 92 ASP A N 1
ATOM 695 C CA . ASP A 1 92 ? 4.406 -11.117 -8.086 1 98.56 92 ASP A CA 1
ATOM 696 C C . ASP A 1 92 ? 3.053 -10.414 -8.039 1 98.56 92 ASP A C 1
ATOM 698 O O . ASP A 1 92 ? 2.82 -9.461 -8.781 1 98.56 92 ASP A O 1
ATOM 702 N N . VAL A 1 93 ? 2.188 -10.867 -7.191 1 98.75 93 VAL A N 1
ATOM 703 C CA . VAL A 1 93 ? 0.833 -10.344 -7.059 1 98.75 93 VAL A CA 1
ATOM 704 C C . VAL A 1 93 ? 0.609 -9.844 -5.633 1 98.75 93 VAL A C 1
ATOM 706 O O . VAL A 1 93 ? 1.018 -10.492 -4.668 1 98.75 93 VAL A O 1
ATOM 709 N N . THR A 1 94 ? 0.016 -8.688 -5.523 1 98.38 94 THR A N 1
ATOM 710 C CA . THR A 1 94 ? -0.252 -8.18 -4.184 1 98.38 94 THR A CA 1
ATOM 711 C C . THR A 1 94 ? -1.298 -9.039 -3.477 1 98.38 94 THR A C 1
ATOM 713 O O . THR A 1 94 ? -2.383 -9.266 -4.012 1 98.38 94 THR A O 1
ATOM 716 N N . ILE A 1 95 ? -1.062 -9.383 -2.234 1 97.56 95 ILE A N 1
ATOM 717 C CA . ILE A 1 95 ? -1.998 -10.203 -1.47 1 97.56 95 ILE A CA 1
ATOM 718 C C . ILE A 1 95 ? -3.258 -9.398 -1.162 1 97.56 95 ILE A C 1
ATOM 720 O O . ILE A 1 95 ? -4.359 -9.953 -1.104 1 97.56 95 ILE A O 1
ATOM 724 N N . ALA A 1 96 ? -3.107 -8.148 -1.01 1 96.94 96 ALA A N 1
ATOM 725 C CA . ALA A 1 96 ? -4.188 -7.246 -0.617 1 96.94 96 ALA A CA 1
ATOM 726 C C . ALA A 1 96 ? -5.281 -7.207 -1.682 1 96.94 96 ALA A C 1
ATOM 728 O O . ALA A 1 96 ? -6.414 -6.809 -1.4 1 96.94 96 ALA A O 1
ATOM 729 N N . THR A 1 97 ? -4.965 -7.578 -2.922 1 97.81 97 THR A N 1
ATOM 730 C CA . THR A 1 97 ? -5.953 -7.48 -3.99 1 97.81 97 THR A CA 1
ATOM 731 C C . THR A 1 97 ? -6.59 -8.844 -4.266 1 97.81 97 THR A C 1
ATOM 733 O O . THR A 1 97 ? -7.441 -8.969 -5.148 1 97.81 97 THR A O 1
ATOM 736 N N . LEU A 1 98 ? -6.145 -9.891 -3.518 1 98.06 98 LEU A N 1
ATOM 737 C CA . LEU A 1 98 ? -6.832 -11.172 -3.594 1 98.06 98 LEU A CA 1
ATOM 738 C C . LEU A 1 98 ? -8.273 -11.055 -3.102 1 98.06 98 LEU A C 1
ATOM 740 O O . LEU A 1 98 ? -8.562 -10.25 -2.209 1 98.06 98 LEU A O 1
ATOM 744 N N . ASP A 1 99 ? -9.109 -11.867 -3.654 1 97.56 99 ASP A N 1
ATOM 745 C CA . ASP A 1 99 ? -10.484 -11.906 -3.162 1 97.56 99 ASP A CA 1
ATOM 746 C C . ASP A 1 99 ? -10.539 -12.422 -1.727 1 97.56 99 ASP A C 1
ATOM 748 O O . ASP A 1 99 ? -11.422 -12.047 -0.957 1 97.56 99 ASP A O 1
ATOM 752 N N . GLN A 1 100 ? -9.586 -13.312 -1.38 1 96.81 100 GLN A N 1
ATOM 753 C CA . GLN A 1 100 ? -9.516 -13.867 -0.034 1 96.81 100 GLN A CA 1
ATOM 754 C C . GLN A 1 100 ? -8.117 -13.695 0.556 1 96.81 100 GLN A C 1
ATOM 756 O O . GLN A 1 100 ? -7.41 -14.68 0.794 1 96.81 100 GLN A O 1
ATOM 761 N N . PRO A 1 101 ? -7.777 -12.477 0.904 1 97.06 101 PRO A N 1
ATOM 762 C CA . PRO A 1 101 ? -6.426 -12.219 1.407 1 97.06 101 PRO A CA 1
ATOM 763 C C . PRO A 1 101 ? -6.172 -12.867 2.766 1 97.06 101 PRO A C 1
ATOM 765 O O . PRO A 1 101 ? -5.016 -13.078 3.145 1 97.06 101 PRO A O 1
ATOM 768 N N . GLU A 1 102 ? -7.227 -13.188 3.557 1 96.38 102 GLU A N 1
ATOM 769 C CA . GLU A 1 102 ? -7.074 -13.789 4.879 1 96.38 102 GLU A CA 1
ATOM 770 C C . GLU A 1 102 ? -6.445 -15.172 4.785 1 96.38 102 GLU A C 1
ATOM 772 O O . GLU A 1 102 ? -5.898 -15.68 5.77 1 96.38 102 GLU A O 1
ATOM 777 N N . LEU A 1 103 ? -6.469 -15.766 3.607 1 97.44 103 LEU A N 1
ATOM 778 C CA . LEU A 1 103 ? -5.918 -17.109 3.416 1 97.44 103 LEU A CA 1
ATOM 779 C C . LEU A 1 103 ? -4.441 -17.031 3.045 1 97.44 103 LEU A C 1
ATOM 781 O O . LEU A 1 103 ? -3.736 -18.047 3.088 1 97.44 103 LEU A O 1
ATOM 785 N N . ALA A 1 104 ? -3.959 -15.938 2.686 1 97.88 104 ALA A N 1
ATOM 786 C CA . ALA A 1 104 ? -2.602 -15.773 2.172 1 97.88 104 ALA A CA 1
ATOM 787 C C . ALA A 1 104 ? -1.651 -15.305 3.271 1 97.88 104 ALA A C 1
ATOM 789 O O . ALA A 1 104 ? -1.362 -14.109 3.387 1 97.88 104 ALA A O 1
ATOM 790 N N . VAL A 1 105 ? -1.052 -16.25 3.965 1 98.25 105 VAL A N 1
ATOM 791 C CA . VAL A 1 105 ? -0.248 -15.953 5.145 1 98.25 105 VAL A CA 1
ATOM 792 C C . VAL A 1 105 ? 1.209 -15.742 4.738 1 98.25 105 VAL A C 1
ATOM 794 O O . VAL A 1 105 ? 1.823 -16.625 4.133 1 98.25 105 VAL A O 1
ATOM 797 N N . PRO A 1 106 ? 1.745 -14.547 5.055 1 98.44 106 PRO A N 1
ATOM 798 C CA . PRO A 1 106 ? 3.164 -14.328 4.762 1 98.44 106 PRO A CA 1
ATOM 799 C C . PRO A 1 106 ? 4.078 -15.227 5.598 1 98.44 106 PRO A C 1
ATOM 801 O O . PRO A 1 106 ? 3.717 -15.617 6.707 1 98.44 106 PRO A O 1
ATOM 804 N N . SER A 1 107 ? 5.273 -15.484 5.008 1 98.44 107 SER A N 1
ATOM 805 C CA . SER A 1 107 ? 6.176 -16.391 5.715 1 98.44 107 SER A CA 1
ATOM 806 C C . SER A 1 107 ? 7.578 -15.789 5.828 1 98.44 107 SER A C 1
ATOM 808 O O . SER A 1 107 ? 8.477 -16.406 6.406 1 98.44 107 SER A O 1
ATOM 810 N N . ARG A 1 108 ? 7.812 -14.594 5.316 1 98.19 108 ARG A N 1
ATOM 811 C CA . ARG A 1 108 ? 9.141 -13.992 5.375 1 98.19 108 ARG A CA 1
ATOM 812 C C . ARG A 1 108 ? 9.07 -12.5 5.082 1 98.19 108 ARG A C 1
ATOM 814 O O . ARG A 1 108 ? 8.023 -11.977 4.707 1 98.19 108 ARG A O 1
ATOM 821 N N . HIS A 1 109 ? 10.227 -11.828 5.359 1 98.12 109 HIS A N 1
ATOM 822 C CA . HIS A 1 109 ? 10.477 -10.445 4.965 1 98.12 109 HIS A CA 1
ATOM 823 C C . HIS A 1 109 ? 11.531 -10.367 3.869 1 98.12 109 HIS A C 1
ATOM 825 O O . HIS A 1 109 ? 12.469 -11.18 3.84 1 98.12 109 HIS A O 1
ATOM 831 N N . ILE A 1 110 ? 11.367 -9.438 3 1 97.19 110 ILE A N 1
ATOM 832 C CA . ILE A 1 110 ? 12.398 -9.172 2.006 1 97.19 110 ILE A CA 1
ATOM 833 C C . ILE A 1 110 ? 12.781 -7.695 2.039 1 97.19 110 ILE A C 1
ATOM 835 O O . ILE A 1 110 ? 12.008 -6.859 2.518 1 97.19 110 ILE A O 1
ATOM 839 N N . TRP A 1 111 ? 14.008 -7.379 1.596 1 96.56 111 TRP A N 1
ATOM 840 C CA . TRP A 1 111 ? 14.539 -6.016 1.563 1 96.56 111 TRP A CA 1
ATOM 841 C C . TRP A 1 111 ? 14.57 -5.414 2.963 1 96.56 111 TRP A C 1
ATOM 843 O O . TRP A 1 111 ? 14.242 -4.238 3.146 1 96.56 111 TRP A O 1
ATOM 853 N N . ILE A 1 112 ? 14.93 -6.148 3.941 1 96.19 112 ILE A N 1
ATOM 854 C CA . ILE A 1 112 ? 14.836 -5.762 5.348 1 96.19 112 ILE A CA 1
ATOM 855 C C . ILE A 1 112 ? 15.82 -4.633 5.641 1 96.19 112 ILE A C 1
ATOM 857 O O . ILE A 1 112 ? 15.695 -3.943 6.656 1 96.19 112 ILE A O 1
ATOM 861 N N . GLU A 1 113 ? 16.828 -4.434 4.789 1 93.75 113 GLU A N 1
ATOM 862 C CA . GLU A 1 113 ? 17.797 -3.357 4.988 1 93.75 113 GLU A CA 1
ATOM 863 C C . GLU A 1 113 ? 17.125 -1.99 4.855 1 93.75 113 GLU A C 1
ATOM 865 O O . GLU A 1 113 ? 17.688 -0.981 5.297 1 93.75 113 GLU A O 1
ATOM 870 N N . ASN A 1 114 ? 15.984 -1.987 4.27 1 93.06 114 ASN A N 1
ATOM 871 C CA . ASN A 1 114 ? 15.266 -0.734 4.051 1 93.06 114 ASN A CA 1
ATOM 872 C C . ASN A 1 114 ? 14.094 -0.583 5.008 1 93.06 114 ASN A C 1
ATOM 874 O O . ASN A 1 114 ? 13.32 0.371 4.902 1 93.06 114 ASN A O 1
ATOM 878 N N . ARG A 1 115 ? 13.969 -1.472 5.902 1 94.94 115 ARG A N 1
ATOM 879 C CA . ARG A 1 115 ? 12.844 -1.442 6.828 1 94.94 115 ARG A CA 1
ATOM 880 C C . ARG A 1 115 ? 12.805 -0.132 7.609 1 94.94 115 ARG A C 1
ATOM 882 O O . ARG A 1 115 ? 13.844 0.338 8.086 1 94.94 115 ARG A O 1
ATOM 889 N N . LEU A 1 116 ? 11.617 0.511 7.711 1 95.69 116 LEU A N 1
ATOM 890 C CA . LEU A 1 116 ? 11.477 1.695 8.547 1 95.69 116 LEU A CA 1
ATOM 891 C C . LEU A 1 116 ? 11.836 1.379 10 1 95.69 116 LEU A C 1
ATOM 893 O O . LEU A 1 116 ? 11.438 0.338 10.531 1 95.69 116 LEU A O 1
ATOM 897 N N . PRO A 1 117 ? 12.547 2.24 10.648 1 95.94 117 PRO A N 1
ATOM 898 C CA . PRO A 1 117 ? 13.117 1.912 11.953 1 95.94 117 PRO A CA 1
ATOM 899 C C . PRO A 1 117 ? 12.055 1.717 13.031 1 95.94 117 PRO A C 1
ATOM 901 O O . PRO A 1 117 ? 12.273 0.986 14 1 95.94 117 PRO A O 1
ATOM 904 N N . TRP A 1 118 ? 10.977 2.314 12.898 1 96.81 118 TRP A N 1
ATOM 905 C CA . TRP A 1 118 ? 9.953 2.25 13.938 1 96.81 118 TRP A CA 1
ATOM 906 C C . TRP A 1 118 ? 8.992 1.094 13.688 1 96.81 118 TRP A C 1
ATOM 908 O O . TRP A 1 118 ? 8.133 0.798 14.516 1 96.81 118 TRP A O 1
ATOM 918 N N . LEU A 1 119 ? 9.109 0.409 12.57 1 97.12 119 LEU A N 1
ATOM 919 C CA . LEU A 1 119 ? 8.117 -0.581 12.156 1 97.12 119 LEU A CA 1
ATOM 920 C C . LEU A 1 119 ? 8.375 -1.922 12.836 1 97.12 119 LEU A C 1
ATOM 922 O O . LEU A 1 119 ? 9.438 -2.523 12.656 1 97.12 119 LEU A O 1
ATOM 926 N N . HIS A 1 120 ? 7.43 -2.402 13.602 1 98 120 HIS A N 1
ATOM 927 C CA . HIS A 1 120 ? 7.418 -3.748 14.164 1 98 120 HIS A CA 1
ATOM 928 C C . HIS A 1 120 ? 6.34 -4.605 13.508 1 98 120 HIS A C 1
ATOM 930 O O . HIS A 1 120 ? 5.156 -4.473 13.828 1 98 120 HIS A O 1
ATOM 936 N N . LEU A 1 121 ? 6.758 -5.496 12.633 1 98.12 121 LEU A N 1
ATOM 937 C CA . LEU A 1 121 ? 5.848 -6.285 11.805 1 98.12 121 LEU A CA 1
ATOM 938 C C . LEU A 1 121 ? 6.262 -7.754 11.797 1 98.12 121 LEU A C 1
ATOM 940 O O . LEU A 1 121 ? 7.367 -8.094 11.367 1 98.12 121 LEU A O 1
ATOM 944 N N . ASP A 1 122 ? 5.34 -8.648 12.258 1 98.12 122 ASP A N 1
ATOM 945 C CA . ASP A 1 122 ? 5.57 -10.086 12.195 1 98.12 122 ASP A CA 1
ATOM 946 C C . ASP A 1 122 ? 7.031 -10.422 12.484 1 98.12 122 ASP A C 1
ATOM 948 O O . ASP A 1 122 ? 7.684 -11.109 11.695 1 98.12 122 ASP A O 1
ATOM 952 N N . GLU A 1 123 ? 7.441 -10.062 13.625 1 96.75 123 GLU A N 1
ATOM 953 C CA . GLU A 1 123 ? 8.859 -10 13.953 1 96.75 123 GLU A CA 1
ATOM 954 C C . GLU A 1 123 ? 9.469 -11.398 14.062 1 96.75 123 GLU A C 1
ATOM 956 O O . GLU A 1 123 ? 10.688 -11.555 14.055 1 96.75 123 GLU A O 1
ATOM 961 N N . ASP A 1 124 ? 8.703 -12.398 14.07 1 97.19 124 ASP A N 1
ATOM 962 C CA . ASP A 1 124 ? 9.211 -13.758 14.203 1 97.19 124 ASP A CA 1
ATOM 963 C C . ASP A 1 124 ? 9.57 -14.352 12.844 1 97.19 124 ASP A C 1
ATOM 965 O O . ASP A 1 124 ? 10.203 -15.406 12.773 1 97.19 124 ASP A O 1
ATOM 969 N N . LEU A 1 125 ? 9.133 -13.766 11.766 1 97.81 125 LEU A N 1
ATOM 970 C CA . LEU A 1 125 ? 9.391 -14.273 10.422 1 97.81 125 LEU A CA 1
ATOM 971 C C . LEU A 1 125 ? 10.828 -13.984 10.008 1 97.81 125 LEU A C 1
ATOM 973 O O . LEU A 1 125 ? 11.391 -12.945 10.352 1 97.81 125 LEU A O 1
ATOM 977 N N . PRO A 1 126 ? 11.445 -14.906 9.195 1 97.88 126 PRO A N 1
ATOM 978 C CA . PRO A 1 126 ? 12.797 -14.648 8.695 1 97.88 126 PRO A CA 1
ATOM 979 C C . PRO A 1 126 ? 12.844 -13.508 7.68 1 97.88 126 PRO A C 1
ATOM 981 O O . PRO A 1 126 ? 11.82 -13.148 7.098 1 97.88 126 PRO A O 1
ATOM 984 N N . GLY A 1 127 ? 14.031 -12.883 7.547 1 96.62 127 GLY A N 1
ATOM 985 C CA . GLY A 1 127 ? 14.211 -11.766 6.633 1 96.62 127 GLY A CA 1
ATOM 986 C C . GLY A 1 127 ? 15.367 -11.953 5.676 1 96.62 127 GLY A C 1
ATOM 987 O O . GLY A 1 127 ? 16.406 -12.5 6.059 1 96.62 127 GLY A O 1
ATOM 988 N N . ASP A 1 128 ? 15.117 -11.523 4.43 1 94.25 128 ASP A N 1
ATOM 989 C CA . ASP A 1 128 ? 16.172 -11.523 3.428 1 94.25 128 ASP A CA 1
ATOM 990 C C . ASP A 1 128 ? 16.484 -10.102 2.947 1 94.25 128 ASP A C 1
ATOM 992 O O . ASP A 1 128 ? 15.578 -9.281 2.818 1 94.25 128 ASP A O 1
ATOM 996 N N . GLU A 1 129 ? 17.734 -9.852 2.758 1 89.88 129 GLU A N 1
ATOM 997 C CA . GLU A 1 129 ? 18.109 -8.594 2.105 1 89.88 129 GLU A CA 1
ATOM 998 C C . GLU A 1 129 ? 17.781 -8.633 0.616 1 89.88 129 GLU A C 1
ATOM 1000 O O . GLU A 1 129 ? 17.609 -9.703 0.036 1 89.88 129 GLU A O 1
ATOM 1005 N N . GLY A 1 130 ? 17.484 -7.477 0.129 1 76.75 130 GLY A N 1
ATOM 1006 C CA . GLY A 1 130 ? 17.203 -7.371 -1.295 1 76.75 130 GLY A CA 1
ATOM 1007 C C . GLY A 1 130 ? 18.422 -7.617 -2.16 1 76.75 130 GLY A C 1
ATOM 1008 O O . GLY A 1 130 ? 19.531 -7.742 -1.649 1 76.75 130 GLY A O 1
ATOM 1009 N N . GLU A 1 131 ? 18.172 -7.934 -3.438 1 64.88 131 GLU A N 1
ATOM 1010 C CA . GLU A 1 131 ? 19.281 -8.125 -4.355 1 64.88 131 GLU A CA 1
ATOM 1011 C C . GLU A 1 131 ? 20.062 -6.828 -4.555 1 64.88 131 GLU A C 1
ATOM 1013 O O . GLU A 1 131 ? 19.469 -5.742 -4.562 1 64.88 131 GLU A O 1
ATOM 1018 N N . PRO A 1 132 ? 21.484 -6.957 -4.266 1 49.38 132 PRO A N 1
ATOM 1019 C CA . PRO A 1 132 ? 22.344 -5.793 -4.488 1 49.38 132 PRO A CA 1
ATOM 1020 C C . PRO A 1 132 ? 22.062 -5.102 -5.824 1 49.38 132 PRO A C 1
ATOM 1022 O O . PRO A 1 132 ? 21.578 -5.734 -6.762 1 49.38 132 PRO A O 1
ATOM 1025 N N . MET B 1 1 ? 6.527 26.875 16.25 1 57.22 1 MET B N 1
ATOM 1026 C CA . MET B 1 1 ? 7.414 26.891 15.086 1 57.22 1 MET B CA 1
ATOM 1027 C C . MET B 1 1 ? 6.84 26.047 13.961 1 57.22 1 MET B C 1
ATOM 1029 O O . MET B 1 1 ? 6.215 25 14.211 1 57.22 1 MET B O 1
ATOM 1033 N N . SER B 1 2 ? 6.809 26.531 12.672 1 77.56 2 SER B N 1
ATOM 1034 C CA . SER B 1 2 ? 6.305 25.859 11.477 1 77.56 2 SER B CA 1
ATOM 1035 C C . SER B 1 2 ? 7.152 24.641 11.125 1 77.56 2 SER B C 1
ATOM 1037 O O . SER B 1 2 ? 8.383 24.703 11.164 1 77.56 2 SER B O 1
ATOM 1039 N N . GLU B 1 3 ? 6.52 23.453 11.164 1 92.44 3 GLU B N 1
ATOM 1040 C CA . GLU B 1 3 ? 7.227 22.25 10.711 1 92.44 3 GLU B CA 1
ATOM 1041 C C . GLU B 1 3 ? 6.766 21.844 9.32 1 92.44 3 GLU B C 1
ATOM 1043 O O . GLU B 1 3 ? 5.695 21.234 9.164 1 92.44 3 GLU B O 1
ATOM 1048 N N . ILE B 1 4 ? 7.559 22.219 8.352 1 97.62 4 ILE B N 1
ATOM 1049 C CA . ILE B 1 4 ? 7.207 21.953 6.961 1 97.62 4 ILE B CA 1
ATOM 1050 C C . ILE B 1 4 ? 7.738 20.578 6.555 1 97.62 4 ILE B C 1
ATOM 1052 O O . ILE B 1 4 ? 8.906 20.266 6.793 1 97.62 4 ILE B O 1
ATOM 1056 N N . HIS B 1 5 ? 6.871 19.797 6.023 1 98.56 5 HIS B N 1
ATOM 1057 C CA . HIS B 1 5 ? 7.215 18.484 5.492 1 98.56 5 HIS B CA 1
ATOM 1058 C C . HIS B 1 5 ? 6.797 18.359 4.031 1 98.56 5 HIS B C 1
ATOM 1060 O O . HIS B 1 5 ? 5.793 18.938 3.615 1 98.56 5 HIS B O 1
ATOM 1066 N N . ALA B 1 6 ? 7.586 17.656 3.275 1 98.56 6 ALA B N 1
ATOM 1067 C CA . ALA B 1 6 ? 7.312 17.469 1.854 1 98.56 6 ALA B CA 1
ATOM 1068 C C . ALA B 1 6 ? 7.371 15.984 1.477 1 98.56 6 ALA B C 1
ATOM 1070 O O . ALA B 1 6 ? 7.867 15.164 2.246 1 98.56 6 ALA B O 1
ATOM 1071 N N . GLY B 1 7 ? 6.777 15.719 0.362 1 98.38 7 GLY B N 1
ATOM 1072 C CA . GLY B 1 7 ? 6.773 14.375 -0.2 1 98.38 7 GLY B CA 1
ATOM 1073 C C . GLY B 1 7 ? 6.367 14.344 -1.661 1 98.38 7 GLY B C 1
ATOM 1074 O O . GLY B 1 7 ? 6.215 15.391 -2.293 1 98.38 7 GLY B O 1
ATOM 1075 N N . GLY B 1 8 ? 6.297 13.125 -2.184 1 98.31 8 GLY B N 1
ATOM 1076 C CA . GLY B 1 8 ? 5.953 12.953 -3.588 1 98.31 8 GLY B CA 1
ATOM 1077 C C . GLY B 1 8 ? 5.918 11.5 -4.023 1 98.31 8 GLY B C 1
ATOM 1078 O O . GLY B 1 8 ? 6.27 10.609 -3.252 1 98.31 8 GLY B O 1
ATOM 1079 N N . CYS B 1 9 ? 5.453 11.359 -5.27 1 98.19 9 CYS B N 1
ATOM 1080 C CA . CYS B 1 9 ? 5.348 10.016 -5.828 1 98.19 9 CYS B CA 1
ATOM 1081 C C . CYS B 1 9 ? 6.699 9.531 -6.348 1 98.19 9 CYS B C 1
ATOM 1083 O O . CYS B 1 9 ? 7.688 10.266 -6.289 1 98.19 9 CYS B O 1
ATOM 1085 N N . HIS B 1 10 ? 6.746 8.32 -6.781 1 98.19 10 HIS B N 1
ATOM 1086 C CA . HIS B 1 10 ? 8 7.695 -7.176 1 98.19 10 HIS B CA 1
ATOM 1087 C C . HIS B 1 10 ? 8.562 8.336 -8.445 1 98.19 10 HIS B C 1
ATOM 1089 O O . HIS B 1 10 ? 9.766 8.547 -8.555 1 98.19 10 HIS B O 1
ATOM 1095 N N . CYS B 1 11 ? 7.727 8.633 -9.43 1 98.12 11 CYS B N 1
ATOM 1096 C CA . CYS B 1 11 ? 8.188 9.086 -10.742 1 98.12 11 CYS B CA 1
ATOM 1097 C C . CYS B 1 11 ? 8.484 10.578 -10.727 1 98.12 11 CYS B C 1
ATOM 1099 O O . CYS B 1 11 ? 9.008 11.125 -11.695 1 98.12 11 CYS B O 1
ATOM 1101 N N . GLY B 1 12 ? 8.078 11.25 -9.68 1 97.94 12 GLY B N 1
ATOM 1102 C CA . GLY B 1 12 ? 8.43 12.656 -9.523 1 97.94 12 GLY B CA 1
ATOM 1103 C C . GLY B 1 12 ? 7.387 13.602 -10.094 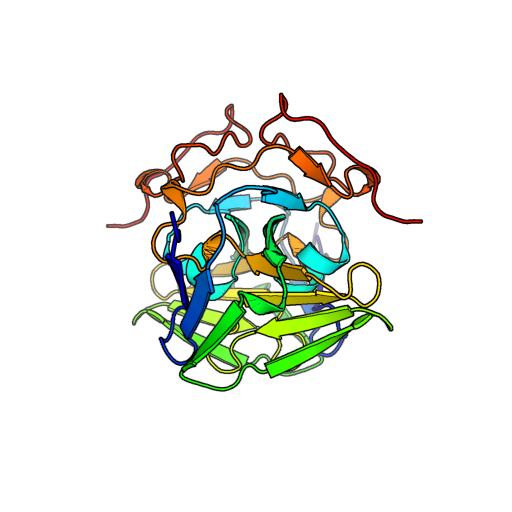1 97.94 12 GLY B C 1
ATOM 1104 O O . GLY B 1 12 ? 7.477 14.812 -9.922 1 97.94 12 GLY B O 1
ATOM 1105 N N . ARG B 1 13 ? 6.324 13.109 -10.664 1 98.31 13 ARG B N 1
ATOM 1106 C CA . ARG B 1 13 ? 5.32 13.945 -11.312 1 98.31 13 ARG B CA 1
ATOM 1107 C C . ARG B 1 13 ? 4.445 14.648 -10.281 1 98.31 13 ARG B C 1
ATOM 1109 O O . ARG B 1 13 ? 3.781 15.641 -10.594 1 98.31 13 ARG B O 1
ATOM 1116 N N . LEU B 1 14 ? 4.344 14.117 -9.156 1 98.62 14 LEU B N 1
ATOM 1117 C CA . LEU B 1 14 ? 3.576 14.742 -8.078 1 98.62 14 LEU B CA 1
ATOM 1118 C C . LEU B 1 14 ? 4.477 15.078 -6.895 1 98.62 14 LEU B C 1
ATOM 1120 O O . LEU B 1 14 ? 5.25 14.227 -6.441 1 98.62 14 LEU B O 1
ATOM 1124 N N . ARG B 1 15 ? 4.43 16.25 -6.406 1 98.75 15 ARG B N 1
ATOM 1125 C CA . ARG B 1 15 ? 5.023 16.688 -5.148 1 98.75 15 ARG B CA 1
ATOM 1126 C C . ARG B 1 15 ? 4.016 17.469 -4.309 1 98.75 15 ARG B C 1
ATOM 1128 O O . ARG B 1 15 ? 3.176 18.188 -4.852 1 98.75 15 ARG B O 1
ATOM 1135 N N . TYR B 1 16 ? 4.113 17.344 -3.039 1 98.81 16 TYR B N 1
ATOM 1136 C CA . TYR B 1 16 ? 3.248 18.062 -2.113 1 98.81 16 TYR B CA 1
ATOM 1137 C C . TYR B 1 16 ? 4.035 18.562 -0.904 1 98.81 16 TYR B C 1
ATOM 1139 O O . TYR B 1 16 ? 5.199 18.203 -0.725 1 98.81 16 TYR B O 1
ATOM 1147 N N . GLN B 1 17 ? 3.402 19.391 -0.16 1 98.81 17 GLN B N 1
ATOM 1148 C CA . GLN B 1 17 ? 3.926 19.844 1.123 1 98.81 17 GLN B CA 1
ATOM 1149 C C . GLN B 1 17 ? 2.795 20.141 2.105 1 98.81 17 GLN B C 1
ATOM 1151 O O . GLN B 1 17 ? 1.66 20.391 1.697 1 98.81 17 GLN B O 1
ATOM 1156 N N . PHE B 1 18 ? 3.086 20.047 3.367 1 98.62 18 PHE B N 1
ATOM 1157 C CA . PHE B 1 18 ? 2.184 20.547 4.395 1 98.62 18 PHE B CA 1
ATOM 1158 C C . PHE B 1 18 ? 2.967 21.141 5.559 1 98.62 18 PHE B C 1
ATOM 1160 O O . PHE B 1 18 ? 4.133 20.797 5.77 1 98.62 18 PHE B O 1
ATOM 1167 N N . ASP B 1 19 ? 2.32 22.078 6.207 1 98.5 19 ASP B N 1
ATOM 1168 C CA . ASP B 1 19 ? 2.85 22.734 7.398 1 98.5 19 ASP B CA 1
ATOM 1169 C C . ASP B 1 19 ? 2.115 22.266 8.656 1 98.5 19 ASP B C 1
ATOM 1171 O O . ASP B 1 19 ? 1.081 22.828 9.016 1 98.5 19 ASP B O 1
ATOM 1175 N N . ALA B 1 20 ? 2.561 21.266 9.352 1 98.06 20 ALA B N 1
ATOM 1176 C CA . ALA B 1 20 ? 1.978 20.656 10.539 1 98.06 20 ALA B CA 1
ATOM 1177 C C . ALA B 1 20 ? 2.959 19.703 11.203 1 98.06 20 ALA B C 1
ATOM 1179 O O . ALA B 1 20 ? 3.85 19.156 10.539 1 98.06 20 ALA B O 1
ATOM 1180 N N . PRO B 1 21 ? 2.877 19.5 12.523 1 97.62 21 PRO B N 1
ATOM 1181 C CA . PRO B 1 21 ? 3.725 18.5 13.172 1 97.62 21 PRO B CA 1
ATOM 1182 C C . PRO B 1 21 ? 3.42 17.078 12.703 1 97.62 21 PRO B C 1
ATOM 1184 O O . PRO B 1 21 ? 2.318 16.812 12.211 1 97.62 21 PRO B O 1
ATOM 1187 N N . LEU B 1 22 ? 4.395 16.25 12.781 1 97.75 22 LEU B N 1
ATOM 1188 C CA . LEU B 1 22 ? 4.207 14.828 12.492 1 97.75 22 LEU B CA 1
ATOM 1189 C C . LEU B 1 22 ? 3.543 14.117 13.664 1 97.75 22 LEU B C 1
ATOM 1191 O O . LEU B 1 22 ? 4.195 13.367 14.391 1 97.75 22 LEU B O 1
ATOM 1195 N N . LYS B 1 23 ? 2.275 14.438 13.719 1 95.88 23 LYS B N 1
ATOM 1196 C CA . LYS B 1 23 ? 1.436 13.82 14.734 1 95.88 23 LYS B CA 1
ATOM 1197 C C . LYS B 1 23 ? 0.172 13.227 14.125 1 95.88 23 LYS B C 1
ATOM 1199 O O . LYS B 1 23 ? -0.056 13.344 12.922 1 95.88 23 LYS B O 1
ATOM 1204 N N . ASP B 1 24 ? -0.613 12.445 14.82 1 96.12 24 ASP B N 1
ATOM 1205 C CA . ASP B 1 24 ? -1.855 11.82 14.367 1 96.12 24 ASP B CA 1
ATOM 1206 C C . ASP B 1 24 ? -1.604 10.875 13.203 1 96.12 24 ASP B C 1
ATOM 1208 O O . ASP B 1 24 ? -2.176 11.039 12.125 1 96.12 24 ASP B O 1
ATOM 1212 N N . ILE B 1 25 ? -0.71 10.031 13.414 1 98.38 25 ILE B N 1
ATOM 1213 C CA . ILE B 1 25 ? -0.313 9.031 12.43 1 98.38 25 ILE B CA 1
ATOM 1214 C C . ILE B 1 25 ? -0.87 7.668 12.828 1 98.38 25 ILE B C 1
ATOM 1216 O O . ILE B 1 25 ? -0.697 7.227 13.961 1 98.38 25 ILE B O 1
ATOM 1220 N N . ALA B 1 26 ? -1.57 7.031 11.906 1 98.12 26 ALA B N 1
ATOM 1221 C CA . ALA B 1 26 ? -2.264 5.789 12.234 1 98.12 26 ALA B CA 1
ATOM 1222 C C . ALA B 1 26 ? -2.07 4.75 11.133 1 98.12 26 ALA B C 1
ATOM 1224 O O . ALA B 1 26 ? -2.111 5.078 9.945 1 98.12 26 ALA B O 1
ATOM 1225 N N . HIS B 1 27 ? -1.837 3.486 11.562 1 98.06 27 HIS B N 1
ATOM 1226 C CA . HIS B 1 27 ? -1.989 2.348 10.664 1 98.06 27 HIS B CA 1
ATOM 1227 C C . HIS B 1 27 ? -3.459 2.068 10.367 1 98.06 27 HIS B C 1
ATOM 1229 O O . HIS B 1 27 ? -4.25 1.847 11.289 1 98.06 27 HIS B O 1
ATOM 1235 N N . CYS B 1 28 ? -3.812 2.055 9.125 1 97.19 28 CYS B N 1
ATOM 1236 C CA . CYS B 1 28 ? -5.195 1.798 8.727 1 97.19 28 CYS B CA 1
ATOM 1237 C C . CYS B 1 28 ? -5.375 0.352 8.281 1 97.19 28 CYS B C 1
ATOM 1239 O O . CYS B 1 28 ? -4.598 -0.153 7.469 1 97.19 28 CYS B O 1
ATOM 1241 N N . HIS B 1 29 ? -6.434 -0.297 8.766 1 96.31 29 HIS B N 1
ATOM 1242 C CA . HIS B 1 29 ? -6.73 -1.679 8.406 1 96.31 29 HIS B CA 1
ATOM 1243 C C . HIS B 1 29 ? -8 -1.767 7.559 1 96.31 29 HIS B C 1
ATOM 1245 O O . HIS B 1 29 ? -8.516 -2.861 7.32 1 96.31 29 HIS B O 1
ATOM 1251 N N . CYS B 1 30 ? -8.5 -0.679 7.047 1 93.94 30 CYS B N 1
ATOM 1252 C CA . CYS B 1 30 ? -9.75 -0.662 6.297 1 93.94 30 CYS B CA 1
ATOM 1253 C C . CYS B 1 30 ? -9.609 -1.415 4.98 1 93.94 30 CYS B C 1
ATOM 1255 O O . CYS B 1 30 ? -8.586 -1.288 4.293 1 93.94 30 CYS B O 1
ATOM 1257 N N . SER B 1 31 ? -10.656 -2.129 4.621 1 91.75 31 SER B N 1
ATOM 1258 C CA . SER B 1 31 ? -10.625 -2.951 3.414 1 91.75 31 SER B CA 1
ATOM 1259 C C . SER B 1 31 ? -10.539 -2.09 2.16 1 91.75 31 SER B C 1
ATOM 1261 O O . SER B 1 31 ? -10.031 -2.537 1.127 1 91.75 31 SER B O 1
ATOM 1263 N N . ILE B 1 32 ? -11.023 -0.874 2.211 1 94.25 32 ILE B N 1
ATOM 1264 C CA . ILE B 1 32 ? -10.961 0.002 1.045 1 94.25 32 ILE B CA 1
ATOM 1265 C C . ILE B 1 32 ? -9.508 0.421 0.798 1 94.25 32 ILE B C 1
ATOM 1267 O O . ILE B 1 32 ? -9.039 0.409 -0.342 1 94.25 32 ILE B O 1
ATOM 1271 N N . CYS B 1 33 ? -8.75 0.737 1.852 1 94 33 CYS B N 1
ATOM 1272 C CA . CYS B 1 33 ? -7.348 1.118 1.699 1 94 33 CYS B CA 1
ATOM 1273 C C . CYS B 1 33 ? -6.535 -0.02 1.094 1 94 33 CYS B C 1
ATOM 1275 O O . CYS B 1 33 ? -5.707 0.205 0.208 1 94 33 CYS B O 1
ATOM 1277 N N . TRP B 1 34 ? -6.824 -1.273 1.545 1 89.75 34 TRP B N 1
ATOM 1278 C CA . TRP B 1 34 ? -6.086 -2.391 0.966 1 89.75 34 TRP B CA 1
ATOM 1279 C C . TRP B 1 34 ? -6.418 -2.553 -0.514 1 89.75 34 TRP B C 1
ATOM 1281 O O . TRP B 1 34 ? -5.523 -2.768 -1.337 1 89.75 34 TRP B O 1
ATOM 1291 N N . ARG B 1 35 ? -7.641 -2.377 -0.818 1 92.31 35 ARG B N 1
ATOM 1292 C CA . ARG B 1 35 ? -8.094 -2.68 -2.172 1 92.31 35 ARG B CA 1
ATOM 1293 C C . ARG B 1 35 ? -7.742 -1.552 -3.133 1 92.31 35 ARG B C 1
ATOM 1295 O O . ARG B 1 35 ? -7.637 -1.771 -4.344 1 92.31 35 ARG B O 1
ATOM 1302 N N . THR B 1 36 ? -7.598 -0.329 -2.633 1 95.5 36 THR B N 1
ATOM 1303 C CA . THR B 1 36 ? -7.281 0.782 -3.523 1 95.5 36 THR B CA 1
ATOM 1304 C C . THR B 1 36 ? -5.77 0.953 -3.656 1 95.5 36 THR B C 1
ATOM 1306 O O . THR B 1 36 ? -5.289 1.541 -4.629 1 95.5 36 THR B O 1
ATOM 1309 N N . SER B 1 37 ? -4.996 0.536 -2.74 1 94.88 37 SER B N 1
ATOM 1310 C CA . SER B 1 37 ? -3.549 0.697 -2.812 1 94.88 37 SER B CA 1
ATOM 1311 C C . SER B 1 37 ? -2.871 -0.594 -3.256 1 94.88 37 SER B C 1
ATOM 1313 O O . SER B 1 37 ? -1.77 -0.564 -3.811 1 94.88 37 SER B O 1
ATOM 1315 N N . GLY B 1 38 ? -3.479 -1.711 -2.971 1 95.44 38 GLY B N 1
ATOM 1316 C CA . GLY B 1 38 ? -2.838 -3.004 -3.154 1 95.44 38 GLY B CA 1
ATOM 1317 C C . GLY B 1 38 ? -1.887 -3.361 -2.027 1 95.44 38 GLY B C 1
ATOM 1318 O O . GLY B 1 38 ? -1.066 -4.27 -2.166 1 95.44 38 GLY B O 1
ATOM 1319 N N . ALA B 1 39 ? -1.942 -2.652 -0.944 1 95.75 39 ALA B N 1
ATOM 1320 C CA . ALA B 1 39 ? -0.979 -2.816 0.141 1 95.75 39 ALA B CA 1
ATOM 1321 C C . ALA B 1 39 ? -1.65 -3.383 1.389 1 95.75 39 ALA B C 1
ATOM 1323 O O . ALA B 1 39 ? -2.854 -3.207 1.588 1 95.75 39 ALA B O 1
ATOM 1324 N N . THR B 1 40 ? -0.89 -4.078 2.186 1 94.69 40 THR B N 1
ATOM 1325 C CA . THR B 1 40 ? -1.382 -4.715 3.402 1 94.69 40 THR B CA 1
ATOM 1326 C C . THR B 1 40 ? -1.612 -3.68 4.5 1 94.69 40 THR B C 1
ATOM 1328 O O . THR B 1 40 ? -2.502 -3.842 5.336 1 94.69 40 THR B O 1
ATOM 1331 N N . VAL B 1 41 ? -0.869 -2.621 4.445 1 94.44 41 VAL B N 1
ATOM 1332 C CA . VAL B 1 41 ? -1.034 -1.571 5.445 1 94.44 41 VAL B CA 1
ATOM 1333 C C . VAL B 1 41 ? -0.773 -0.208 4.809 1 94.44 41 VAL B C 1
ATOM 1335 O O . VAL B 1 41 ? 0.272 0.006 4.191 1 94.44 41 VAL B O 1
ATOM 1338 N N . VAL B 1 42 ? -1.727 0.633 4.941 1 97.12 42 VAL B N 1
ATOM 1339 C CA . VAL B 1 42 ? -1.522 2.047 4.641 1 97.12 42 VAL B CA 1
ATOM 1340 C C . VAL B 1 42 ? -1.451 2.844 5.941 1 97.12 42 VAL B C 1
ATOM 1342 O O . VAL B 1 42 ? -2.273 2.652 6.84 1 97.12 42 VAL B O 1
ATOM 1345 N N . THR B 1 43 ? -0.455 3.643 6.09 1 98.06 43 THR B N 1
ATOM 1346 C CA . THR B 1 43 ? -0.297 4.512 7.254 1 98.06 43 THR B CA 1
ATOM 1347 C C . THR B 1 43 ? -0.532 5.969 6.871 1 98.06 43 THR B C 1
ATOM 1349 O O . THR B 1 43 ? 0.131 6.5 5.977 1 98.06 43 THR B O 1
ATOM 1352 N N . TRP B 1 44 ? -1.514 6.566 7.57 1 98.19 44 TRP B N 1
ATOM 1353 C CA . TRP B 1 44 ? -1.94 7.93 7.266 1 98.19 44 TRP B CA 1
ATOM 1354 C C . TRP B 1 44 ? -1.445 8.906 8.328 1 98.19 44 TRP B C 1
ATOM 1356 O O . TRP B 1 44 ? -1.415 8.578 9.516 1 98.19 44 TRP B O 1
ATOM 1366 N N . ILE B 1 45 ? -1.077 10.086 7.93 1 98.56 45 ILE B N 1
ATOM 1367 C CA . ILE B 1 45 ? -1.044 11.242 8.812 1 98.56 45 ILE B CA 1
ATOM 1368 C C . ILE B 1 45 ? -2.191 12.188 8.469 1 98.56 45 ILE B C 1
ATOM 1370 O O . ILE B 1 45 ? -2.422 12.492 7.297 1 98.56 45 ILE B O 1
ATOM 1374 N N . SER B 1 46 ? -2.938 12.57 9.453 1 98.44 46 SER B N 1
ATOM 1375 C CA . SER B 1 46 ? -3.969 13.586 9.266 1 98.44 46 SER B CA 1
ATOM 1376 C C . SER B 1 46 ? -3.436 14.977 9.57 1 98.44 46 SER B C 1
ATOM 1378 O O . SER B 1 46 ? -2.916 15.227 10.664 1 98.44 46 SER B O 1
ATOM 1380 N N . VAL B 1 47 ? -3.514 15.875 8.578 1 98.5 47 VAL B N 1
ATOM 1381 C CA . VAL B 1 47 ? -3.027 17.234 8.758 1 98.5 47 VAL B CA 1
ATOM 1382 C C . VAL B 1 47 ? -4.141 18.234 8.438 1 98.5 47 VAL B C 1
ATOM 1384 O O . VAL B 1 47 ? -5.094 17.891 7.73 1 98.5 47 VAL B O 1
ATOM 1387 N N . PRO B 1 48 ? -4.078 19.422 9.008 1 98.44 48 PRO B N 1
ATOM 1388 C CA . PRO B 1 48 ? -5.074 20.422 8.602 1 98.44 48 PRO B CA 1
ATOM 1389 C C . PRO B 1 48 ? -5.113 20.641 7.09 1 98.44 48 PRO B C 1
ATOM 1391 O O . PRO B 1 48 ? -4.066 20.797 6.457 1 98.44 48 PRO B O 1
ATOM 1394 N N . LEU B 1 49 ? -6.352 20.625 6.57 1 98.38 49 LEU B N 1
ATOM 1395 C CA . LEU B 1 49 ? -6.531 20.781 5.129 1 98.38 49 LEU B CA 1
ATOM 1396 C C . LEU B 1 49 ? -5.832 22.031 4.621 1 98.38 49 LEU B C 1
ATOM 1398 O O . LEU B 1 49 ? -5.18 22 3.574 1 98.38 49 LEU B O 1
ATOM 1402 N N . ALA B 1 50 ? -5.84 23.062 5.316 1 98.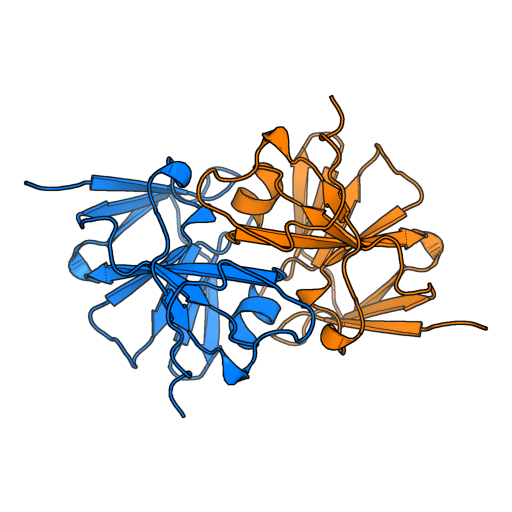12 50 ALA B N 1
ATOM 1403 C CA . ALA B 1 50 ? -5.289 24.359 4.926 1 98.12 50 ALA B CA 1
ATOM 1404 C C . ALA B 1 50 ? -3.764 24.328 4.887 1 98.12 50 ALA B C 1
ATOM 1406 O O . ALA B 1 50 ? -3.129 25.203 4.293 1 98.12 50 ALA B O 1
ATOM 1407 N N . SER B 1 51 ? -3.17 23.375 5.582 1 98.31 51 SER B N 1
ATOM 1408 C CA . SER B 1 51 ? -1.716 23.297 5.664 1 98.31 51 SER B CA 1
ATOM 1409 C C . SER B 1 51 ? -1.134 22.562 4.469 1 98.31 51 SER B C 1
ATOM 1411 O O . SER B 1 51 ? 0.075 22.609 4.23 1 98.31 51 SER B O 1
ATOM 1413 N N . PHE B 1 52 ? -1.982 21.875 3.752 1 98.69 52 PHE B N 1
ATOM 1414 C CA . PHE B 1 52 ? -1.563 20.969 2.684 1 98.69 52 PHE B CA 1
ATOM 1415 C C . PHE B 1 52 ? -1.639 21.672 1.33 1 98.69 52 PHE B C 1
ATOM 1417 O O . PHE B 1 52 ? -2.586 22.422 1.06 1 98.69 52 PHE B O 1
ATOM 1424 N N . LYS B 1 53 ? -0.652 21.375 0.445 1 98.44 53 LYS B N 1
ATOM 1425 C CA . LYS B 1 53 ? -0.727 21.859 -0.927 1 98.44 53 LYS B CA 1
ATOM 1426 C C . LYS B 1 53 ? 0.032 20.938 -1.883 1 98.44 53 LYS B C 1
ATOM 1428 O O . LYS B 1 53 ? 1.079 20.406 -1.528 1 98.44 53 LYS B O 1
ATOM 1433 N N . TRP B 1 54 ? -0.497 20.766 -3.074 1 98.5 54 TRP B N 1
ATOM 1434 C CA . TRP B 1 54 ? 0.247 20.188 -4.184 1 98.5 54 TRP B CA 1
ATOM 1435 C C . TRP B 1 54 ? 1.254 21.172 -4.75 1 98.5 54 TRP B C 1
ATOM 1437 O O . TRP B 1 54 ? 0.912 22.328 -5.023 1 98.5 54 TRP B O 1
ATOM 1447 N N . LEU B 1 55 ? 2.445 20.734 -4.891 1 98.44 55 LEU B N 1
ATOM 1448 C CA . LEU B 1 55 ? 3.496 21.609 -5.406 1 98.44 55 LEU B CA 1
ATOM 1449 C C . LEU B 1 55 ? 3.686 21.406 -6.906 1 98.44 55 LEU B C 1
ATOM 1451 O O . LEU B 1 55 ? 3.959 22.344 -7.641 1 98.44 55 LEU B O 1
ATOM 1455 N N . THR B 1 56 ? 3.699 20.156 -7.285 1 97.75 56 THR B N 1
ATOM 1456 C CA . THR B 1 56 ? 3.938 19.781 -8.672 1 97.75 56 THR B CA 1
ATOM 1457 C C . THR B 1 56 ? 2.91 18.766 -9.141 1 97.75 56 THR B C 1
ATOM 1459 O O . THR B 1 56 ? 2.619 17.797 -8.422 1 97.75 56 THR B O 1
ATOM 1462 N N . GLY B 1 57 ? 2.336 19.016 -10.359 1 97.69 57 GLY B N 1
ATOM 1463 C CA . GLY B 1 57 ? 1.469 18.031 -11 1 97.69 57 GLY B CA 1
ATOM 1464 C C . GLY B 1 57 ? 0.056 18.047 -10.445 1 97.69 57 GLY B C 1
ATOM 1465 O O . GLY B 1 57 ? -0.242 18.766 -9.5 1 97.69 57 GLY B O 1
ATOM 1466 N N . SER B 1 58 ? -0.789 17.328 -11.125 1 97.69 58 SER B N 1
ATOM 1467 C CA . SER B 1 58 ? -2.172 17.109 -10.719 1 97.69 58 SER B CA 1
ATOM 1468 C C . SER B 1 58 ? -2.453 15.617 -10.5 1 97.69 58 SER B C 1
ATOM 1470 O O . SER B 1 58 ? -2.289 14.812 -11.414 1 97.69 58 SER B O 1
ATOM 1472 N N . PRO B 1 59 ? -2.867 15.336 -9.32 1 98.56 59 PRO B N 1
ATOM 1473 C CA . PRO B 1 59 ? -3.135 13.914 -9.062 1 98.56 59 PRO B CA 1
ATOM 1474 C C . PRO B 1 59 ? -4.402 13.422 -9.758 1 98.56 59 PRO B C 1
ATOM 1476 O O . PRO B 1 59 ? -5.316 14.211 -10.016 1 98.56 59 PRO B O 1
ATOM 1479 N N . ALA B 1 60 ? -4.395 12.164 -10.133 1 98.69 60 ALA B N 1
ATOM 1480 C CA . ALA B 1 60 ? -5.668 11.508 -10.422 1 98.69 60 ALA B CA 1
ATOM 1481 C C . ALA B 1 60 ? -6.523 11.391 -9.164 1 98.69 60 ALA B C 1
ATOM 1483 O O . ALA B 1 60 ? -5.996 11.32 -8.055 1 98.69 60 ALA B O 1
ATOM 1484 N N . ALA B 1 61 ? -7.77 11.469 -9.359 1 98.69 61 ALA B N 1
ATOM 1485 C CA . ALA B 1 61 ? -8.719 11.367 -8.25 1 98.69 61 ALA B CA 1
ATOM 1486 C C . ALA B 1 61 ? -9.672 10.195 -8.445 1 98.69 61 ALA B C 1
ATOM 1488 O O . ALA B 1 61 ? -10.117 9.93 -9.57 1 98.69 61 ALA B O 1
ATOM 1489 N N . TYR B 1 62 ? -9.922 9.5 -7.332 1 98.75 62 TYR B N 1
ATOM 1490 C CA . TYR B 1 62 ? -10.852 8.375 -7.34 1 98.75 62 TYR B CA 1
ATOM 1491 C C . TYR B 1 62 ? -11.812 8.453 -6.156 1 98.75 62 TYR B C 1
ATOM 1493 O O . TYR B 1 62 ? -11.383 8.469 -5 1 98.75 62 TYR B O 1
ATOM 1501 N N . ASP B 1 63 ? -13.102 8.445 -6.488 1 98.31 63 ASP B N 1
ATOM 1502 C CA . ASP B 1 63 ? -14.109 8.391 -5.438 1 98.31 63 ASP B CA 1
ATOM 1503 C C . ASP B 1 63 ? -14.297 6.969 -4.922 1 98.31 63 ASP B C 1
ATOM 1505 O O . ASP B 1 63 ? -15.117 6.211 -5.449 1 98.31 63 ASP B O 1
ATOM 1509 N N . SER B 1 64 ? -13.562 6.633 -3.836 1 96.88 64 SER B N 1
ATOM 1510 C CA . SER B 1 64 ? -13.617 5.277 -3.293 1 96.88 64 SER B CA 1
ATOM 1511 C C . SER B 1 64 ? -14.914 5.051 -2.52 1 96.88 64 SER B C 1
ATOM 1513 O O . SER B 1 64 ? -15.289 3.91 -2.25 1 96.88 64 SER B O 1
ATOM 1515 N N . ALA B 1 65 ? -15.523 6.062 -2.057 1 93.75 65 ALA B N 1
ATOM 1516 C CA . ALA B 1 65 ? -16.844 6.117 -1.442 1 93.75 65 ALA B CA 1
ATOM 1517 C C . ALA B 1 65 ? -17.531 7.457 -1.721 1 93.75 65 ALA B C 1
ATOM 1519 O O . ALA B 1 65 ? -16.906 8.375 -2.254 1 93.75 65 ALA B O 1
ATOM 1520 N N . ALA B 1 66 ? -18.812 7.516 -1.327 1 92.69 66 ALA B N 1
ATOM 1521 C CA . ALA B 1 66 ? -19.578 8.742 -1.558 1 92.69 66 ALA B CA 1
ATOM 1522 C C . ALA B 1 66 ? -18.938 9.93 -0.839 1 92.69 66 ALA B C 1
ATOM 1524 O O . ALA B 1 66 ? -19.016 11.062 -1.311 1 92.69 66 ALA B O 1
ATOM 1525 N N . THR B 1 67 ? -18.25 9.695 0.209 1 94.31 67 THR B N 1
ATOM 1526 C CA . THR B 1 67 ? -17.75 10.781 1.046 1 94.31 67 THR B CA 1
ATOM 1527 C C . THR B 1 67 ? -16.219 10.844 0.984 1 94.31 67 THR B C 1
ATOM 1529 O O . THR B 1 67 ? -15.602 11.633 1.7 1 94.31 67 THR B O 1
ATOM 1532 N N . CYS B 1 68 ? -15.609 10.008 0.143 1 97.38 68 CYS B N 1
ATOM 1533 C CA . CYS B 1 68 ? -14.156 9.875 0.238 1 97.38 68 CYS B CA 1
ATOM 1534 C C . CYS B 1 68 ? -13.516 9.898 -1.144 1 97.38 68 CYS B C 1
ATOM 1536 O O . CYS B 1 68 ? -13.898 9.125 -2.023 1 97.38 68 CYS B O 1
ATOM 1538 N N . VAL B 1 69 ? -12.625 10.797 -1.317 1 98.31 69 VAL B N 1
ATOM 1539 C CA . VAL B 1 69 ? -11.852 10.883 -2.551 1 98.31 69 VAL B CA 1
ATOM 1540 C C . VAL B 1 69 ? -10.383 10.555 -2.268 1 98.31 69 VAL B C 1
ATOM 1542 O 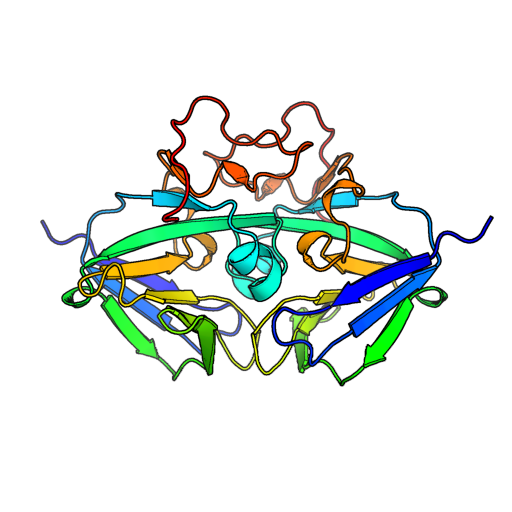O . VAL B 1 69 ? -9.812 11.047 -1.289 1 98.31 69 VAL B O 1
ATOM 1545 N N . ARG B 1 70 ? -9.82 9.734 -3.1 1 98.56 70 ARG B N 1
ATOM 1546 C CA . ARG B 1 70 ? -8.422 9.344 -2.996 1 98.56 70 ARG B CA 1
ATOM 1547 C C . ARG B 1 70 ? -7.613 9.898 -4.168 1 98.56 70 ARG B C 1
ATOM 1549 O O . ARG B 1 70 ? -8.102 9.938 -5.297 1 98.56 70 ARG B O 1
ATOM 1556 N N . TYR B 1 71 ? -6.426 10.312 -3.879 1 98.81 71 TYR B N 1
ATOM 1557 C CA . TYR B 1 71 ? -5.555 10.93 -4.875 1 98.81 71 TYR B CA 1
ATOM 1558 C C . TYR B 1 71 ? -4.309 10.086 -5.109 1 98.81 71 TYR B C 1
ATOM 1560 O O . TYR B 1 71 ? -3.654 9.656 -4.156 1 98.81 71 TYR B O 1
ATOM 1568 N N . PHE B 1 72 ? -3.992 9.859 -6.344 1 98.69 72 PHE B N 1
ATOM 1569 C CA . PHE B 1 72 ? -2.828 9.047 -6.68 1 98.69 72 PHE B CA 1
ATOM 1570 C C . PHE B 1 72 ? -2.176 9.539 -7.965 1 98.69 72 PHE B C 1
ATOM 1572 O O . PHE B 1 72 ? -2.762 10.344 -8.695 1 98.69 72 PHE B O 1
ATOM 1579 N N . CYS B 1 73 ? -0.944 9.172 -8.195 1 98.69 73 CYS B N 1
ATOM 1580 C CA . CYS B 1 73 ? -0.245 9.523 -9.43 1 98.69 73 CYS B CA 1
ATOM 1581 C C . CYS B 1 73 ? -0.738 8.688 -10.602 1 98.69 73 CYS B C 1
ATOM 1583 O O . CYS B 1 73 ? -0.664 7.457 -10.562 1 98.69 73 CYS B O 1
ATOM 1585 N N . GLY B 1 74 ? -1.172 9.312 -11.633 1 98.31 74 GLY B N 1
ATOM 1586 C CA . GLY B 1 74 ? -1.684 8.617 -12.797 1 98.31 74 GLY B CA 1
ATOM 1587 C C . GLY B 1 74 ? -0.603 7.898 -13.586 1 98.31 74 GLY B C 1
ATOM 1588 O O . GLY B 1 74 ? -0.901 7.047 -14.43 1 98.31 74 GLY B O 1
ATOM 1589 N N . ASN B 1 75 ? 0.629 8.219 -13.312 1 98.38 75 ASN B N 1
ATOM 1590 C CA . ASN B 1 75 ? 1.737 7.633 -14.055 1 98.38 75 ASN B CA 1
ATOM 1591 C C . ASN B 1 75 ? 2.352 6.449 -13.312 1 98.38 75 ASN B C 1
ATOM 1593 O O . ASN B 1 75 ? 2.549 5.379 -13.891 1 98.38 75 ASN B O 1
ATOM 1597 N N . CYS B 1 76 ? 2.662 6.609 -12.055 1 98.5 76 CYS B N 1
ATOM 1598 C CA . CYS B 1 76 ? 3.342 5.523 -11.352 1 98.5 76 CYS B CA 1
ATOM 1599 C C . CYS B 1 76 ? 2.398 4.828 -10.383 1 98.5 76 CYS B C 1
ATOM 1601 O O . CYS B 1 76 ? 2.756 3.811 -9.781 1 98.5 76 CYS B O 1
ATOM 1603 N N . GLY B 1 77 ? 1.225 5.375 -10.188 1 98 77 GLY B N 1
ATOM 1604 C CA . GLY B 1 77 ? 0.196 4.691 -9.422 1 98 77 GLY B CA 1
ATOM 1605 C C . GLY B 1 77 ? 0.253 5.008 -7.938 1 98 77 GLY B C 1
ATOM 1606 O O . GLY B 1 77 ? -0.613 4.578 -7.172 1 98 77 GLY B O 1
ATOM 1607 N N . ALA B 1 78 ? 1.224 5.762 -7.441 1 98.25 78 ALA B N 1
ATOM 1608 C CA . ALA B 1 78 ? 1.446 5.996 -6.02 1 98.25 78 ALA B CA 1
ATOM 1609 C C . ALA B 1 78 ? 0.249 6.699 -5.387 1 98.25 78 ALA B C 1
ATOM 1611 O O . ALA B 1 78 ? -0.154 7.777 -5.832 1 98.25 78 ALA B O 1
ATOM 1612 N N . HIS B 1 79 ? -0.347 6.07 -4.34 1 98.19 79 HIS B N 1
ATOM 1613 C CA . HIS B 1 79 ? -1.363 6.73 -3.525 1 98.19 79 HIS B CA 1
ATOM 1614 C C . HIS B 1 79 ? -0.747 7.801 -2.631 1 98.19 79 HIS B C 1
ATOM 1616 O O . HIS B 1 79 ? 0.216 7.531 -1.908 1 98.19 79 HIS B O 1
ATOM 1622 N N . MET B 1 80 ? -1.355 9 -2.621 1 97.94 80 MET B N 1
ATOM 1623 C CA . MET B 1 80 ? -0.682 10.109 -1.961 1 97.94 80 MET B CA 1
ATOM 1624 C C . MET B 1 80 ? -1.549 10.688 -0.847 1 97.94 80 MET B C 1
ATOM 1626 O O . MET B 1 80 ? -1.042 11.039 0.219 1 97.94 80 MET B O 1
ATOM 1630 N N . ALA B 1 81 ? -2.816 10.781 -1.1 1 98.69 81 ALA B N 1
ATOM 1631 C CA . ALA B 1 81 ? -3.656 11.5 -0.148 1 98.69 81 ALA B CA 1
ATOM 1632 C C . ALA B 1 81 ? -5.109 11.047 -0.241 1 98.69 81 ALA B C 1
ATOM 1634 O O . ALA B 1 81 ? -5.496 10.383 -1.202 1 98.69 81 ALA B O 1
ATOM 1635 N N . LEU B 1 82 ? -5.855 11.367 0.759 1 98.38 82 LEU B N 1
ATOM 1636 C CA . LEU B 1 82 ? -7.273 11.07 0.9 1 98.38 82 LEU B CA 1
ATOM 1637 C C . LEU B 1 82 ? -8.008 12.211 1.586 1 98.38 82 LEU B C 1
ATOM 1639 O O . LEU B 1 82 ? -7.527 12.758 2.582 1 98.38 82 LEU B O 1
ATOM 1643 N N . PHE B 1 83 ? -9.078 12.617 0.974 1 98.25 83 PHE B N 1
ATOM 1644 C CA . PHE B 1 83 ? -10 13.57 1.577 1 98.25 83 PHE B CA 1
ATOM 1645 C C . PHE B 1 83 ? -11.352 12.914 1.845 1 98.25 83 PHE B C 1
ATOM 1647 O O . PHE B 1 83 ? -11.875 12.18 1.002 1 98.25 83 PHE B O 1
ATOM 1654 N N . THR B 1 84 ? -11.875 13.109 3.004 1 97 84 THR B N 1
ATOM 1655 C CA . THR B 1 84 ? -13.203 12.602 3.322 1 97 84 THR B CA 1
ATOM 1656 C C . THR B 1 84 ? -14.086 13.703 3.9 1 97 84 THR B C 1
ATOM 1658 O O . THR B 1 84 ? -13.617 14.539 4.676 1 97 84 THR B O 1
ATOM 1661 N N . ARG B 1 85 ? -15.367 13.672 3.584 1 96.62 85 ARG B N 1
ATOM 1662 C CA . ARG B 1 85 ? -16.328 14.641 4.098 1 96.62 85 ARG B CA 1
ATOM 1663 C C . ARG B 1 85 ? -16.594 14.43 5.586 1 96.62 85 ARG B C 1
ATOM 1665 O O . ARG B 1 85 ? -17.125 15.305 6.262 1 96.62 85 ARG B O 1
ATOM 1672 N N . ASN B 1 86 ? -16.25 13.219 6.07 1 93.38 86 ASN B N 1
ATOM 1673 C CA . ASN B 1 86 ? -16.375 12.938 7.492 1 93.38 86 ASN B CA 1
ATOM 1674 C C . ASN B 1 86 ? -15.383 13.742 8.32 1 93.38 86 ASN B C 1
ATOM 1676 O O . ASN B 1 86 ? -15.562 13.906 9.531 1 93.38 86 ASN B O 1
ATOM 1680 N N . SER B 1 87 ? -14.281 14.164 7.844 1 95.62 87 SER B N 1
ATOM 1681 C CA . SER B 1 87 ? -13.281 15.062 8.414 1 95.62 87 SER B CA 1
ATOM 1682 C C . SER B 1 87 ? -12.922 16.188 7.441 1 95.62 87 SER B C 1
ATOM 1684 O O . SER B 1 87 ? -11.797 16.234 6.938 1 95.62 87 SER B O 1
ATOM 1686 N N . PRO B 1 88 ? -13.836 17.109 7.215 1 96.94 88 PRO B N 1
ATOM 1687 C CA . PRO B 1 88 ? -13.734 18.062 6.105 1 96.94 88 PRO B CA 1
ATOM 1688 C C . PRO B 1 88 ? -12.594 19.062 6.293 1 96.94 88 PRO B C 1
ATOM 1690 O O . PRO B 1 88 ? -12.234 19.766 5.352 1 96.94 88 PRO B O 1
ATOM 1693 N N . ASN B 1 89 ? -12 19.156 7.488 1 98 89 ASN B N 1
ATOM 1694 C CA . ASN B 1 89 ? -10.93 20.125 7.73 1 98 89 ASN B CA 1
ATOM 1695 C C . ASN B 1 89 ? -9.555 19.453 7.719 1 98 89 ASN B C 1
ATOM 1697 O O . ASN B 1 89 ? -8.562 20.078 8.102 1 98 89 ASN B O 1
ATOM 1701 N N . GLU B 1 90 ? -9.516 18.219 7.281 1 98.38 90 GLU B N 1
ATOM 1702 C CA . GLU B 1 90 ? -8.266 17.484 7.301 1 98.38 90 GLU B CA 1
ATOM 1703 C C . GLU B 1 90 ? -7.969 16.859 5.941 1 98.38 90 GLU B C 1
ATOM 1705 O O . GLU B 1 90 ? -8.883 16.625 5.148 1 98.38 90 GLU B O 1
ATOM 1710 N N . MET B 1 91 ? -6.711 16.734 5.691 1 98.44 91 MET B N 1
ATOM 1711 C CA . MET B 1 91 ? -6.172 15.906 4.613 1 98.44 91 MET B CA 1
ATOM 1712 C C . MET B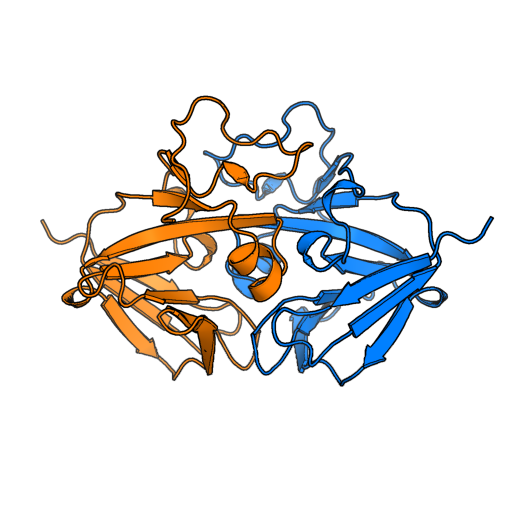 1 91 ? -5.352 14.75 5.172 1 98.44 91 MET B C 1
ATOM 1714 O O . MET B 1 91 ? -4.504 14.945 6.039 1 98.44 91 MET B O 1
ATOM 1718 N N . ASP B 1 92 ? -5.641 13.594 4.773 1 98.56 92 ASP B N 1
ATOM 1719 C CA . ASP B 1 92 ? -4.805 12.453 5.117 1 98.56 92 ASP B CA 1
ATOM 1720 C C . ASP B 1 92 ? -3.742 12.203 4.047 1 98.56 92 ASP B C 1
ATOM 1722 O O . ASP B 1 92 ? -4.059 12.117 2.857 1 98.56 92 ASP B O 1
ATOM 1726 N N . VAL B 1 93 ? -2.506 12.102 4.453 1 98.75 93 VAL B N 1
ATOM 1727 C CA . VAL B 1 93 ? -1.37 11.914 3.557 1 98.75 93 VAL B CA 1
ATOM 1728 C C . VAL B 1 93 ? -0.64 10.625 3.904 1 98.75 93 VAL B C 1
ATOM 1730 O O . VAL B 1 93 ? -0.437 10.312 5.082 1 98.75 93 VAL B O 1
ATOM 1733 N N . THR B 1 94 ? -0.311 9.875 2.893 1 98.38 94 THR B N 1
ATOM 1734 C CA . THR B 1 94 ? 0.415 8.641 3.164 1 98.38 94 THR B CA 1
ATOM 1735 C C . THR B 1 94 ? 1.815 8.938 3.691 1 98.38 94 THR B C 1
ATOM 1737 O O . THR B 1 94 ? 2.572 9.688 3.066 1 98.38 94 THR B O 1
ATOM 1740 N N . ILE B 1 95 ? 2.248 8.266 4.738 1 97.62 95 ILE B N 1
ATOM 1741 C CA . ILE B 1 95 ? 3.566 8.492 5.316 1 97.62 95 ILE B CA 1
ATOM 1742 C C . ILE B 1 95 ? 4.645 7.961 4.371 1 97.62 95 ILE B C 1
ATOM 1744 O O . ILE B 1 95 ? 5.742 8.516 4.301 1 97.62 95 ILE B O 1
ATOM 1748 N N . ALA B 1 96 ? 4.316 6.973 3.645 1 97 96 ALA B N 1
ATOM 1749 C CA . ALA B 1 96 ? 5.254 6.293 2.758 1 97 96 ALA B CA 1
ATOM 1750 C C . ALA B 1 96 ? 5.727 7.223 1.645 1 97 96 ALA B C 1
ATOM 1752 O O . ALA B 1 96 ? 6.758 6.973 1.014 1 97 96 ALA B O 1
ATOM 1753 N N . THR B 1 97 ? 4.98 8.289 1.349 1 97.81 97 THR B N 1
ATOM 1754 C CA . THR B 1 97 ? 5.352 9.172 0.246 1 97.81 97 THR B CA 1
ATOM 1755 C C . THR B 1 97 ? 6.059 10.422 0.764 1 97.81 97 THR B C 1
ATOM 1757 O O . THR B 1 97 ? 6.441 11.289 -0.018 1 97.81 97 THR B O 1
ATOM 1760 N N . LEU B 1 98 ? 6.203 10.523 2.117 1 98.06 98 LEU B N 1
ATOM 1761 C CA . LEU B 1 98 ? 7.023 11.594 2.672 1 98.06 98 LEU B CA 1
ATOM 1762 C C . LEU B 1 98 ? 8.477 11.453 2.225 1 98.06 98 LEU B C 1
ATOM 1764 O O . LEU B 1 98 ? 8.969 10.336 2.029 1 98.06 98 LEU B O 1
ATOM 1768 N N . ASP B 1 99 ? 9.125 12.57 2.105 1 97.56 99 ASP B N 1
ATOM 1769 C CA . ASP B 1 99 ? 10.555 12.523 1.804 1 97.56 99 ASP B CA 1
ATOM 1770 C C . ASP B 1 99 ? 11.336 11.891 2.947 1 97.56 99 ASP B C 1
ATOM 1772 O O . ASP B 1 99 ? 12.383 11.266 2.723 1 97.56 99 ASP B O 1
ATOM 1776 N N . GLN B 1 100 ? 10.836 12.062 4.188 1 96.81 100 GLN B N 1
ATOM 1777 C CA . GLN B 1 100 ? 11.477 11.484 5.363 1 96.81 100 GLN B CA 1
ATOM 1778 C C . GLN B 1 100 ? 10.484 10.68 6.191 1 96.81 100 GLN B C 1
ATOM 1780 O O . GLN B 1 100 ? 10.156 11.047 7.32 1 96.81 100 GLN B O 1
ATOM 1785 N N . PRO B 1 101 ? 10.109 9.523 5.684 1 97.06 101 PRO B N 1
ATOM 1786 C CA . PRO B 1 101 ? 9.102 8.727 6.383 1 97.06 101 PRO B CA 1
ATOM 1787 C C . PRO B 1 101 ? 9.602 8.172 7.715 1 97.06 101 PRO B C 1
ATOM 1789 O O . PRO B 1 101 ? 8.805 7.82 8.586 1 97.06 101 PRO B O 1
ATOM 1792 N N . GLU B 1 102 ? 10.93 8.047 7.918 1 96.38 102 GLU B N 1
ATOM 1793 C CA . GLU B 1 102 ? 11.508 7.508 9.148 1 96.38 102 GLU B CA 1
ATOM 1794 C C . GLU B 1 102 ? 11.188 8.398 10.344 1 96.38 102 GLU B C 1
ATOM 1796 O O . GLU B 1 102 ? 11.242 7.949 11.492 1 96.38 102 GLU B O 1
ATOM 1801 N N . LEU B 1 103 ? 10.812 9.648 10.094 1 97.44 103 LEU B N 1
ATOM 1802 C CA . LEU B 1 103 ? 10.508 10.586 11.164 1 97.44 103 LEU B CA 1
ATOM 1803 C C . LEU B 1 103 ? 9.039 10.5 11.555 1 97.44 103 LEU B C 1
ATOM 1805 O O . LEU B 1 103 ? 8.641 11.031 12.602 1 97.44 103 LEU B O 1
ATOM 1809 N N . ALA B 1 104 ? 8.234 9.898 10.797 1 97.88 104 ALA B N 1
ATOM 1810 C CA . ALA B 1 104 ? 6.793 9.867 10.992 1 97.88 104 ALA B CA 1
ATOM 1811 C C . ALA B 1 104 ? 6.359 8.586 11.703 1 97.88 104 ALA B C 1
ATOM 1813 O O . ALA B 1 104 ? 5.918 7.633 11.07 1 97.88 104 ALA B O 1
ATOM 1814 N N . VAL B 1 105 ? 6.344 8.641 13.016 1 98.25 105 VAL B N 1
ATOM 1815 C CA . VAL B 1 105 ? 6.109 7.453 13.828 1 98.25 105 VAL B CA 1
ATOM 1816 C C . VAL B 1 105 ? 4.613 7.297 14.102 1 98.25 105 VAL B C 1
ATOM 1818 O O . VAL B 1 105 ? 3.98 8.203 14.648 1 98.25 105 VAL B O 1
ATOM 1821 N N . PRO B 1 106 ? 4.059 6.137 13.68 1 98.5 106 PRO B N 1
ATOM 1822 C CA . PRO B 1 106 ? 2.646 5.906 13.992 1 98.5 106 PRO B CA 1
ATOM 1823 C C . PRO B 1 106 ? 2.395 5.758 15.492 1 98.5 106 PRO B C 1
ATOM 1825 O O . PRO B 1 106 ? 3.283 5.328 16.234 1 98.5 106 PRO B O 1
ATOM 1828 N N . SER B 1 107 ? 1.13 6.117 15.867 1 98.44 107 SER B N 1
ATOM 1829 C CA . SER B 1 107 ? 0.835 6.059 17.297 1 98.44 107 SER B CA 1
ATOM 1830 C C . SER B 1 107 ? -0.458 5.297 17.562 1 98.44 107 SER B C 1
ATOM 1832 O O . SER B 1 107 ? -0.869 5.145 18.719 1 98.44 107 SER B O 1
ATOM 1834 N N . ARG B 1 108 ? -1.126 4.781 16.547 1 98.12 108 ARG B N 1
ATOM 1835 C CA . ARG B 1 108 ? -2.379 4.062 16.734 1 98.12 108 ARG B CA 1
ATOM 1836 C C . ARG B 1 108 ? -2.748 3.252 15.5 1 98.12 108 ARG B C 1
ATOM 1838 O O . ARG B 1 108 ? -2.094 3.365 14.461 1 98.12 108 ARG B O 1
ATOM 1845 N N . HIS B 1 109 ? -3.768 2.363 15.711 1 98.12 109 HIS B N 1
ATOM 1846 C CA . HIS B 1 109 ? -4.434 1.642 14.633 1 98.12 109 HIS B CA 1
ATOM 1847 C C . HIS B 1 109 ? -5.859 2.143 14.43 1 98.12 109 HIS B C 1
ATOM 1849 O O . HIS B 1 109 ? -6.527 2.527 15.398 1 98.12 109 HIS B O 1
ATOM 1855 N N . ILE B 1 110 ? -6.273 2.154 13.219 1 97.12 110 ILE B N 1
ATOM 1856 C CA . ILE B 1 110 ? -7.672 2.459 12.938 1 97.12 110 ILE B CA 1
ATOM 1857 C C . ILE B 1 110 ? -8.281 1.346 12.086 1 97.12 110 ILE B C 1
ATOM 1859 O O . ILE B 1 110 ? -7.562 0.597 11.422 1 97.12 110 ILE B O 1
ATOM 1863 N N . TRP B 1 111 ? -9.625 1.186 12.164 1 96.56 111 TRP B N 1
ATOM 1864 C CA . TRP B 1 111 ? -10.367 0.17 11.422 1 96.56 111 TRP B CA 1
ATOM 1865 C C . TRP B 1 111 ? -9.891 -1.23 11.797 1 96.56 111 TRP B C 1
ATOM 1867 O O . TRP B 1 111 ? -9.75 -2.094 10.93 1 96.56 111 TRP B O 1
ATOM 1877 N N . ILE B 1 112 ? -9.641 -1.48 13.016 1 96.19 112 ILE B N 1
ATOM 1878 C CA . ILE B 1 112 ? -9.008 -2.707 13.492 1 96.19 112 ILE B CA 1
ATOM 1879 C C . ILE B 1 112 ? -9.961 -3.885 13.297 1 96.19 112 ILE B C 1
ATOM 1881 O O . ILE B 1 112 ? -9.539 -5.043 13.336 1 96.19 112 ILE B O 1
ATOM 1885 N N . GLU B 1 113 ? -11.258 -3.629 13.125 1 93.69 113 GLU B N 1
ATOM 1886 C CA . GLU B 1 113 ? -12.219 -4.703 12.914 1 93.69 113 GLU B CA 1
ATOM 1887 C C . GLU B 1 113 ? -11.969 -5.418 11.586 1 93.69 113 GLU B C 1
ATOM 1889 O O . GLU B 1 113 ? -12.445 -6.535 11.375 1 93.69 113 GLU B O 1
ATOM 1894 N N . ASN B 1 114 ? -11.227 -4.777 10.75 1 93.12 114 ASN B N 1
ATOM 1895 C CA . ASN B 1 114 ? -10.945 -5.344 9.438 1 93.12 114 ASN B CA 1
ATOM 1896 C C . ASN B 1 114 ? -9.523 -5.875 9.344 1 93.12 114 ASN B C 1
ATOM 1898 O O . ASN B 1 114 ? -9.078 -6.289 8.273 1 93.12 114 ASN B O 1
ATOM 1902 N N . ARG B 1 115 ? -8.852 -5.859 10.422 1 95 115 ARG B N 1
ATOM 1903 C CA . ARG B 1 115 ? -7.457 -6.301 10.422 1 95 115 ARG B CA 1
ATOM 1904 C C . ARG B 1 115 ? -7.34 -7.742 9.93 1 95 115 ARG B C 1
ATOM 1906 O O . ARG B 1 115 ? -8.125 -8.602 10.336 1 95 115 ARG B O 1
ATOM 1913 N N . LEU B 1 116 ? -6.395 -8.016 9.008 1 95.75 116 LEU B N 1
ATOM 1914 C CA . LEU B 1 116 ? -6.133 -9.391 8.594 1 95.75 116 LEU B CA 1
ATOM 1915 C C . LEU B 1 116 ? -5.738 -10.258 9.781 1 95.75 116 LEU B C 1
ATOM 1917 O O . LEU B 1 116 ? -4.945 -9.836 10.625 1 95.75 116 LEU B O 1
ATOM 1921 N N . PRO B 1 117 ? -6.246 -11.438 9.859 1 96 117 PRO B N 1
ATOM 1922 C CA . PRO B 1 117 ? -6.098 -12.242 11.078 1 96 117 PRO B CA 1
ATOM 1923 C C . PRO B 1 117 ? -4.652 -12.648 11.336 1 96 117 PRO B C 1
ATOM 1925 O O . PRO B 1 117 ? -4.27 -12.875 12.492 1 96 117 PRO B O 1
ATOM 1928 N N . TRP B 1 118 ? -3.885 -12.75 10.375 1 96.81 118 TRP B N 1
ATOM 1929 C CA . TRP B 1 118 ? -2.518 -13.227 10.539 1 96.81 118 TRP B CA 1
ATOM 1930 C C . TRP B 1 118 ? -1.558 -12.062 10.781 1 96.81 118 TRP B C 1
ATOM 1932 O O . TRP B 1 118 ? -0.376 -12.273 11.062 1 96.81 118 TRP B O 1
ATOM 1942 N N . LEU B 1 119 ? -2.016 -10.844 10.688 1 97.12 119 LEU B N 1
ATOM 1943 C CA . LEU B 1 119 ? -1.133 -9.68 10.711 1 97.12 119 LEU B CA 1
ATOM 1944 C C . LEU B 1 119 ? -0.784 -9.289 12.141 1 97.12 119 LEU B C 1
ATOM 1946 O O . LEU B 1 119 ? -1.669 -8.953 12.93 1 97.12 119 LEU B O 1
ATOM 1950 N N . HIS B 1 120 ? 0.471 -9.312 12.492 1 98 120 HIS B N 1
ATOM 1951 C CA . HIS B 1 120 ? 1.007 -8.781 13.742 1 98 120 HIS B CA 1
ATOM 1952 C C . HIS B 1 120 ? 1.829 -7.523 13.5 1 98 120 HIS B C 1
ATOM 1954 O O . HIS B 1 120 ? 2.98 -7.602 13.062 1 98 120 HIS B O 1
ATOM 1960 N N . LEU B 1 121 ? 1.249 -6.379 13.812 1 98.12 121 LEU B N 1
ATOM 1961 C CA . LEU B 1 121 ? 1.831 -5.078 13.5 1 98.12 121 LEU B CA 1
ATOM 1962 C C . LEU B 1 121 ? 1.758 -4.145 14.703 1 98.12 121 LEU B C 1
ATOM 1964 O O . LEU B 1 121 ? 0.667 -3.838 15.195 1 98.12 121 LEU B O 1
ATOM 1968 N N . ASP B 1 122 ? 2.947 -3.662 15.18 1 98.12 122 ASP B N 1
ATOM 1969 C CA . ASP B 1 122 ? 3.004 -2.678 16.25 1 98.12 122 ASP B CA 1
ATOM 1970 C C . ASP B 1 122 ? 1.917 -2.941 17.297 1 98.12 122 ASP B C 1
ATOM 1972 O O . ASP B 1 122 ? 1.133 -2.047 17.625 1 98.12 122 ASP B O 1
ATOM 1976 N N . GLU B 1 123 ? 1.99 -4.066 17.859 1 96.75 123 GLU B N 1
ATOM 1977 C CA . GLU B 1 123 ? 0.88 -4.621 18.625 1 96.75 123 GLU B CA 1
ATOM 1978 C C . GLU B 1 123 ? 0.677 -3.861 19.938 1 96.75 123 GLU B C 1
ATOM 1980 O O . GLU B 1 123 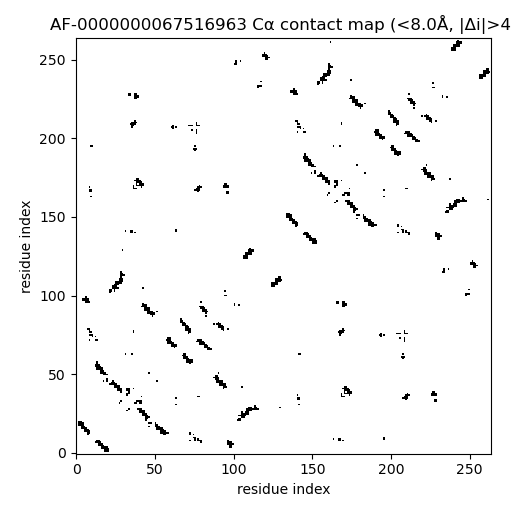? -0.369 -3.984 20.578 1 96.75 123 GLU B O 1
ATOM 1985 N N . ASP B 1 124 ? 1.551 -3.023 20.297 1 97.25 124 ASP B N 1
ATOM 1986 C CA . ASP B 1 124 ? 1.442 -2.287 21.547 1 97.25 124 ASP B CA 1
ATOM 1987 C C . ASP B 1 124 ? 0.643 -1 21.375 1 97.25 124 ASP B C 1
ATOM 1989 O O . ASP B 1 124 ? 0.258 -0.355 22.344 1 97.25 124 ASP B O 1
ATOM 1993 N N . LEU B 1 125 ? 0.428 -0.574 20.156 1 97.81 125 LEU B N 1
ATOM 1994 C CA . LEU B 1 125 ? -0.296 0.662 19.875 1 97.81 125 LEU B CA 1
ATOM 1995 C C . LEU B 1 125 ? -1.795 0.472 20.078 1 97.81 125 LEU B C 1
ATOM 1997 O O . LEU B 1 125 ? -2.334 -0.599 19.797 1 97.81 125 LEU B O 1
ATOM 2001 N N . PRO B 1 126 ? -2.51 1.551 20.531 1 97.81 126 PRO B N 1
ATOM 2002 C CA . PRO B 1 126 ? -3.965 1.46 20.688 1 97.81 126 PRO B CA 1
ATOM 2003 C C . PRO B 1 126 ? -4.688 1.378 19.344 1 97.81 126 PRO B C 1
ATOM 2005 O O . PRO B 1 126 ? -4.117 1.742 18.312 1 97.81 126 PRO B O 1
ATOM 2008 N N . GLY B 1 127 ? -5.898 0.798 19.344 1 96.56 127 GLY B N 1
ATOM 2009 C CA . GLY B 1 127 ? -6.684 0.636 18.141 1 96.56 127 GLY B CA 1
ATOM 2010 C C . GLY B 1 127 ? -8.086 1.199 18.25 1 96.56 127 GLY B C 1
ATOM 2011 O O . GLY B 1 127 ? -8.711 1.103 19.312 1 96.56 127 GLY B O 1
ATOM 2012 N N . ASP B 1 128 ? -8.516 1.818 17.141 1 94.12 128 ASP B N 1
ATOM 2013 C CA . ASP B 1 128 ? -9.891 2.299 17.062 1 94.12 128 ASP B CA 1
ATOM 2014 C C . ASP B 1 128 ? -10.648 1.602 15.93 1 94.12 128 ASP B C 1
ATOM 2016 O O . ASP B 1 128 ? -10.07 1.298 14.883 1 94.12 128 ASP B O 1
ATOM 2020 N N . GLU B 1 129 ? -11.883 1.305 16.188 1 89.56 129 GLU B N 1
ATOM 2021 C CA . GLU B 1 129 ? -12.742 0.827 15.109 1 89.56 129 GLU B CA 1
ATOM 2022 C C . GLU B 1 129 ? -13.094 1.954 14.141 1 89.56 129 GLU B C 1
ATOM 2024 O O . GLU B 1 129 ? -12.969 3.133 14.484 1 89.56 129 GLU B O 1
ATOM 2029 N N . GLY B 1 130 ? -13.312 1.521 12.93 1 76.5 130 GLY B N 1
ATOM 2030 C CA . GLY B 1 130 ? -13.695 2.496 11.914 1 76.5 130 GLY B CA 1
ATOM 2031 C C . GLY B 1 130 ? -15.047 3.139 12.195 1 76.5 130 GLY B C 1
ATOM 2032 O O . GLY B 1 130 ? -15.773 2.705 13.086 1 76.5 130 GLY B O 1
ATOM 2033 N N . GLU B 1 131 ? -15.188 4.312 11.57 1 64.88 131 GLU B N 1
ATOM 2034 C CA . GLU B 1 131 ? -16.484 4.977 11.703 1 64.88 131 GLU B CA 1
ATOM 2035 C C . GLU B 1 131 ? -17.594 4.148 11.07 1 64.88 131 GLU B C 1
ATOM 2037 O O . GLU B 1 131 ? -17.375 3.471 10.062 1 64.88 131 GLU B O 1
ATOM 2042 N N . PRO B 1 132 ? -18.672 3.885 11.961 1 49.81 132 PRO B N 1
ATOM 2043 C CA . PRO B 1 132 ? -19.828 3.148 11.438 1 49.81 132 PRO B CA 1
ATOM 2044 C C . PRO B 1 132 ? -20.312 3.674 10.086 1 49.81 132 PRO B C 1
ATOM 2046 O O . PRO B 1 132 ? -20.078 4.844 9.766 1 49.81 132 PRO B O 1
#

Foldseek 3Di:
DWDKWKFADDVRQWIKIFTDDLDQKAWELDPLVCVLQVDRIWIKDKDFPVRMDIDGHDWDWDPSDPFKIWTAHPPPGHTFWMAGNVCNGIIIGTLVGIPCSVVRDHAEYEQCVNRDPVDDDPVVHYYYRDDD/DWDKWKFADDVRQWIKIFTDDLDQKAWEQDPLVCVLQVDRIWIKDKDFPVRMDIDGHDWDWDPSDPFKIWTAHPPPGHTFWMAGNVCNGIIIGTLVGIPCSVNRDHAEYEQCVNRDPVDDDPVVHYYYRYDD

pLDDT: mean 95.93, std 6.74, range [49.38, 98.81]

Solvent-accessible surface area (backbone atoms only — not comparable to full-atom values): 13448 Å² total; per-residue (Å²): 132,90,38,75,46,47,29,36,40,65,82,59,60,35,28,35,36,31,55,50,74,82,49,68,21,29,40,39,27,41,68,64,58,18,19,31,27,12,15,69,29,40,32,36,30,56,36,54,37,88,36,49,45,75,74,34,66,78,66,39,70,26,73,82,43,98,51,29,39,34,30,22,37,77,66,56,24,12,33,46,36,39,41,35,65,91,47,73,64,34,33,33,33,26,40,37,21,33,73,60,41,79,72,54,62,64,64,31,33,32,18,51,86,52,44,56,83,83,67,46,59,50,78,84,46,54,72,34,70,55,84,129,133,89,39,75,47,48,29,36,39,64,80,60,59,37,29,35,36,33,54,50,72,80,46,68,22,28,40,39,26,40,67,64,60,17,18,31,27,12,15,68,29,40,32,35,30,55,36,55,37,88,36,48,45,75,72,36,66,78,66,38,70,28,72,83,44,98,51,30,40,35,31,23,37,77,68,56,24,13,33,47,37,39,41,34,66,90,47,73,63,35,33,33,34,25,40,36,20,34,73,60,42,80,72,56,62,64,65,31,33,31,17,52,86,52,45,56,84,84,67,48,58,52,78,86,45,55,73,35,68,55,83,129

Radius of gyration: 17.24 Å; Cα contacts (8 Å, |Δi|>4): 710; chains: 2; bounding box: 42×57×41 Å

Nearest PDB structures (foldseek):
  8ajq-assembly2_C  TM=8.776E-01  e=8.885E-10  Pseudomonas aeruginosa PAO1
  3fac-assembly6_F  TM=7.318E-01  e=4.564E-07  Cereibacter sphaeroides 2.4.1
  1xa8-assembly1_A  TM=7.419E-01  e=4.509E-05  Paracoccus denitrificans
  8p1x-assembly1_AAA  TM=8.410E-01  e=5.217E+00  Staphylococcus epidermidis
  2zf4-assembly2_D  TM=2.925E-01  e=2.427E+00  Chromobacterium violaceum

InterPro domains:
  IPR006913 CENP-V/GFA domain [PF04828] (6-113)
  IPR006913 CENP-V/GFA domain [PS51891] (5-119)
  IPR011057 Mss4-like superfamily [SSF51316] (2-130)